Protein AF-A0AAN0X6L9-F1 (afdb_monomer_lite)

Organism: Borrelia hermsii (NCBI:txid140)

InterPro domains:
  IPR000680 Borrelia lipoprotein [PF00921] (47-283)

Secondary structure (DSSP, 8-state):
-HHHHHHHHHHHHHHHHHHHHHHHHHHHHHHHHHHHHHHHHHHHHHHHHHHHHHHHHHHTTSSTTSS-TT-BHHHHHHHHHHHHHHHHHHHHHHHHHHHHHHT-TT--HHHHHHHHHHHHHHHHHHHHHHHHHHHHHHHHHHTTTPBTT---SSS---PPPHHHHHHHHHHHHHHHHHHHHTT-----------B---STTSTTHHHH-SSPPPTTHHHHHHHHHHTS-HHHHHHHHHT---SPPPPSEEEE-HHHHHH---SSS-EEESSHHHHHHHHHHH-

Sequence (283 aa):
MRKRISAIIMTLFMVLASCSNQLEAEKLAAESKNTFFDSLVKIGQGFQDIFGIFGNAIGDALGFNAVKSGDKKSKVGEHFKKIGDGLTTTKDKLKELSNKISEAKNADGSSIEAVKGAIKGAGDVFDKLIGALTKLSDTAKEAGDTNIGDANNAGAAVAADENSVKAVIANVKEIIDAADKSGVKIELGNAGNQVTAGAQTDAPAALAANNNAQANSGPKLAEEVSKADPWAMINKIKNAKTGINLAVGDNNEVGALATKIADANSTGAKTNADLAAAVALKA

Foldseek 3Di:
DVVVVVVVVVVVVVVVVVVVVVVVVVVVVVVQVVLLVVLVVVLVVLVVVLVVLLCVQCVVLPDPPQDDAFAALLSQLVSLQSNLVSLVVSLVSLVVSLVSLVVRGNDDPVVSVVSNVVSVLSSVLSVLSSVLSNLLSVLSCVSPRHGQLDDDQPDWDAFADLVSLVSNLVSLLSNVVSCVVVVNDQDLWDQAAFAKQPDLLDQLVSQAERDHRDPNNPVNVVVLLVPGDPSNLSVLSNPDDAPDDFDAAGDDAQRNSRGHHHPDRIRHHRGSSRSNNNSVSND

Structure (mmCIF, N/CA/C/O backbone):
data_AF-A0AAN0X6L9-F1
#
_entry.id   AF-A0AAN0X6L9-F1
#
loop_
_atom_site.group_PDB
_atom_site.id
_atom_site.type_symbol
_atom_site.label_atom_id
_atom_site.label_alt_id
_atom_site.label_comp_id
_atom_site.label_asym_id
_atom_site.label_entity_id
_atom_site.label_seq_id
_atom_site.pdbx_PDB_ins_code
_atom_site.Cartn_x
_atom_site.Cartn_y
_atom_site.Cartn_z
_atom_site.occupancy
_atom_site.B_iso_or_equiv
_atom_site.auth_seq_id
_atom_site.auth_comp_id
_atom_site.auth_asym_id
_atom_site.auth_atom_id
_atom_site.pdbx_PDB_model_num
ATOM 1 N N . MET A 1 1 ? -71.209 1.070 62.460 1.00 50.75 1 MET A N 1
ATOM 2 C CA . MET A 1 1 ? -70.514 2.005 61.540 1.00 50.75 1 MET A CA 1
ATOM 3 C C . MET A 1 1 ? -68.986 1.891 61.564 1.00 50.75 1 MET A C 1
ATOM 5 O O . MET A 1 1 ? -68.426 1.682 60.497 1.00 50.75 1 MET A O 1
ATOM 9 N N . ARG A 1 2 ? -68.303 1.921 62.725 1.00 48.19 2 ARG A N 1
ATOM 10 C CA . ARG A 1 2 ? -66.820 1.839 62.821 1.00 48.19 2 ARG A CA 1
ATOM 11 C C . ARG A 1 2 ? -66.154 0.703 62.017 1.00 48.19 2 ARG A C 1
ATOM 13 O O . ARG A 1 2 ? -65.179 0.957 61.323 1.00 48.19 2 ARG A O 1
ATOM 20 N N . LYS A 1 3 ? -66.701 -0.523 62.034 1.00 49.06 3 LYS A N 1
ATOM 21 C CA . LYS A 1 3 ? -66.130 -1.673 61.295 1.00 49.06 3 LYS A CA 1
ATOM 22 C C . LYS A 1 3 ? -66.221 -1.554 59.762 1.00 49.06 3 LYS A C 1
ATOM 24 O O . LYS A 1 3 ? -65.345 -2.059 59.076 1.00 49.06 3 LYS A O 1
ATOM 29 N N . ARG A 1 4 ? -67.240 -0.868 59.219 1.00 49.69 4 ARG A N 1
ATOM 30 C CA . ARG A 1 4 ? -67.380 -0.651 57.762 1.00 49.69 4 ARG A CA 1
ATOM 31 C C . ARG A 1 4 ? -66.494 0.493 57.257 1.00 49.69 4 ARG A C 1
ATOM 33 O O . ARG A 1 4 ? -65.955 0.393 56.166 1.00 49.69 4 ARG A O 1
ATOM 40 N N . ILE A 1 5 ? -66.279 1.520 58.082 1.00 54.28 5 ILE A N 1
ATOM 41 C CA . ILE A 1 5 ? -65.336 2.615 57.792 1.00 54.28 5 ILE A CA 1
ATOM 42 C C . ILE A 1 5 ? -63.888 2.094 57.794 1.00 54.28 5 ILE A C 1
ATOM 44 O O . ILE A 1 5 ? -63.121 2.417 56.896 1.00 54.28 5 ILE A O 1
ATOM 48 N N . SER A 1 6 ? -63.539 1.210 58.737 1.00 53.75 6 SER A N 1
ATOM 49 C CA . SER A 1 6 ? -62.204 0.595 58.807 1.00 53.75 6 SER A CA 1
ATOM 50 C C . SER A 1 6 ? -61.856 -0.253 57.578 1.00 53.75 6 SER A C 1
ATOM 52 O O . SER A 1 6 ? -60.711 -0.236 57.140 1.00 53.75 6 SER A O 1
ATOM 54 N N . ALA A 1 7 ? -62.828 -0.983 57.018 1.00 54.12 7 ALA A N 1
ATOM 55 C CA . ALA A 1 7 ? -62.614 -1.812 55.833 1.00 54.12 7 ALA A CA 1
ATOM 56 C C . ALA A 1 7 ? -62.398 -0.961 54.569 1.00 54.12 7 ALA A C 1
ATOM 58 O O . ALA A 1 7 ? -61.478 -1.229 53.810 1.00 54.12 7 ALA A O 1
ATOM 59 N N . ILE A 1 8 ? -63.182 0.108 54.385 1.00 59.50 8 ILE A N 1
ATOM 60 C CA . ILE A 1 8 ? -63.048 1.020 53.235 1.00 59.50 8 ILE A CA 1
ATOM 61 C C . ILE A 1 8 ? -61.696 1.757 53.261 1.00 59.50 8 ILE A C 1
ATOM 63 O O . ILE A 1 8 ? -61.061 1.906 52.220 1.00 59.50 8 ILE A O 1
ATOM 67 N N . ILE A 1 9 ? -61.221 2.162 54.446 1.00 59.66 9 ILE A N 1
ATOM 68 C CA . ILE A 1 9 ? -59.916 2.827 54.606 1.00 59.66 9 ILE A CA 1
ATOM 69 C C . ILE A 1 9 ? -58.753 1.867 54.302 1.00 59.66 9 ILE A C 1
ATOM 71 O O . ILE A 1 9 ? -57.795 2.279 53.653 1.00 59.66 9 ILE A O 1
ATOM 75 N N . MET A 1 10 ? -58.835 0.593 54.706 1.00 58.16 10 MET A N 1
ATOM 76 C CA . MET A 1 10 ? -57.797 -0.406 54.403 1.00 58.16 10 MET A CA 1
ATOM 77 C C . MET A 1 10 ? -57.706 -0.733 52.906 1.00 58.16 10 MET A C 1
ATOM 79 O O . MET A 1 10 ? -56.601 -0.808 52.370 1.00 58.16 10 MET A O 1
ATOM 83 N N . THR A 1 11 ? -58.842 -0.881 52.215 1.00 57.03 11 THR A N 1
ATOM 84 C CA . THR A 1 11 ? -58.852 -1.140 50.766 1.00 57.03 11 THR A CA 1
ATOM 85 C C . THR A 1 11 ? -58.310 0.056 49.981 1.00 57.03 11 THR A C 1
ATOM 87 O O . THR A 1 11 ? -57.544 -0.127 49.040 1.00 57.03 11 THR A O 1
ATOM 90 N N . LEU A 1 12 ? -58.632 1.287 50.399 1.00 47.97 12 LEU A N 1
ATOM 91 C CA . LEU A 1 12 ? -58.090 2.507 49.794 1.00 47.97 12 LEU A CA 1
ATOM 92 C C . LEU A 1 12 ? -56.570 2.632 50.010 1.00 47.97 12 LEU A C 1
ATOM 94 O O . LEU A 1 12 ? -55.853 2.994 49.082 1.00 47.97 12 LEU A O 1
ATOM 98 N N . PHE A 1 13 ? -56.064 2.268 51.195 1.00 55.81 13 PHE A N 1
ATOM 99 C CA . PHE A 1 13 ? -54.623 2.239 51.481 1.00 55.81 13 PHE A CA 1
ATOM 100 C C . PHE A 1 13 ? -53.870 1.196 50.645 1.00 55.81 13 PHE A C 1
ATOM 102 O O . PHE A 1 13 ? -52.774 1.483 50.172 1.00 55.81 13 PHE A O 1
ATOM 109 N N . MET A 1 14 ? -54.449 0.012 50.417 1.00 58.59 14 MET A N 1
ATOM 110 C CA . MET A 1 14 ? -53.841 -1.006 49.549 1.00 58.59 14 MET A CA 1
ATOM 111 C C . MET A 1 14 ? -53.797 -0.574 48.078 1.00 58.59 14 MET A C 1
ATOM 113 O O . MET A 1 14 ? -52.782 -0.792 47.424 1.00 58.59 14 MET A O 1
ATOM 117 N N . VAL A 1 15 ? -54.846 0.087 47.572 1.00 56.78 15 VAL A N 1
ATOM 118 C CA . VAL A 1 15 ? -54.870 0.620 46.196 1.00 56.78 15 VAL A CA 1
ATOM 119 C C . VAL A 1 15 ? -53.845 1.751 46.020 1.00 56.78 15 VAL A C 1
ATOM 121 O O . VAL A 1 15 ? -53.105 1.771 45.035 1.00 56.78 15 VAL A O 1
ATOM 124 N N . LEU A 1 16 ? -53.727 2.651 47.003 1.00 56.41 16 LEU A N 1
ATOM 125 C CA . LEU A 1 16 ? -52.721 3.720 46.995 1.00 56.41 16 LEU A CA 1
ATOM 126 C C . LEU A 1 16 ? -51.285 3.171 47.088 1.00 56.41 16 LEU A C 1
ATOM 128 O O . LEU A 1 16 ? -50.414 3.656 46.370 1.00 56.41 16 LEU A O 1
ATOM 132 N N . ALA A 1 17 ? -51.054 2.126 47.892 1.00 57.94 17 ALA A N 1
ATOM 133 C CA . ALA A 1 17 ? -49.758 1.449 47.994 1.00 57.94 17 ALA A CA 1
ATOM 134 C C . ALA A 1 17 ? -49.376 0.677 46.713 1.00 57.94 17 ALA A C 1
ATOM 136 O O . ALA A 1 17 ? -48.201 0.607 46.353 1.00 57.94 17 ALA A O 1
ATOM 137 N N . SER A 1 18 ? -50.349 0.119 45.981 1.00 58.88 18 SER A N 1
ATOM 138 C CA . SER A 1 18 ? -50.082 -0.492 44.670 1.00 58.88 18 SER A CA 1
ATOM 139 C C . SER A 1 18 ? -49.754 0.542 43.587 1.00 58.88 18 SER A C 1
ATOM 141 O O . SER A 1 18 ? -48.858 0.305 42.779 1.00 58.88 18 SER A O 1
ATOM 143 N N . CYS A 1 19 ? -50.403 1.714 43.601 1.00 54.53 19 CYS A N 1
ATOM 144 C CA . CYS A 1 19 ? -50.078 2.807 42.681 1.00 54.53 19 CYS A CA 1
ATOM 145 C C . CYS A 1 19 ? -48.709 3.436 42.971 1.00 54.53 19 CYS A C 1
ATOM 147 O O . CYS A 1 19 ? -48.009 3.785 42.025 1.00 54.53 19 CYS A O 1
ATOM 149 N N . SER A 1 20 ? -48.298 3.566 44.239 1.00 60.44 20 SER A N 1
ATOM 150 C CA . SER A 1 20 ? -46.973 4.107 44.579 1.00 60.44 20 SER A CA 1
ATOM 151 C C . SER A 1 20 ? -45.840 3.194 44.110 1.00 60.44 20 SER A C 1
ATOM 153 O O . SER A 1 20 ? -44.866 3.681 43.544 1.00 60.44 20 SER A O 1
ATOM 155 N N . ASN A 1 21 ? -45.996 1.874 44.258 1.00 63.59 21 ASN A N 1
ATOM 156 C CA . ASN A 1 21 ? -44.988 0.907 43.815 1.00 63.59 21 ASN A CA 1
ATOM 157 C C . ASN A 1 21 ? -44.894 0.833 42.280 1.00 63.59 21 ASN A C 1
ATOM 159 O O . ASN A 1 21 ? -43.800 0.697 41.735 1.00 63.59 21 ASN A O 1
ATOM 163 N N . GLN A 1 22 ? -46.023 0.953 41.569 1.00 70.94 22 GLN A N 1
ATOM 164 C CA . GLN A 1 22 ? -46.030 1.024 40.104 1.00 70.94 22 GLN A CA 1
ATOM 165 C C . GLN A 1 22 ? -45.416 2.337 39.592 1.00 70.94 22 GLN A C 1
ATOM 167 O O . GLN A 1 22 ? -44.626 2.314 38.651 1.00 70.94 22 GLN A O 1
ATOM 172 N N . LEU A 1 23 ? -45.720 3.467 40.239 1.00 73.06 23 LEU A N 1
ATOM 173 C CA . LEU A 1 23 ? -45.155 4.774 39.901 1.00 73.06 23 LEU A CA 1
ATOM 174 C C . LEU A 1 23 ? -43.632 4.817 40.119 1.00 73.06 23 LEU A C 1
ATOM 176 O O . LEU A 1 23 ? -42.910 5.372 39.293 1.00 73.06 23 LEU A O 1
ATOM 180 N N . GLU A 1 24 ? -43.124 4.207 41.195 1.00 74.38 24 GLU A N 1
ATOM 181 C CA . GLU A 1 24 ? -41.679 4.065 41.414 1.00 74.38 24 GLU A CA 1
ATOM 182 C C . GLU A 1 24 ? -41.017 3.151 40.376 1.00 74.38 24 GLU A C 1
ATOM 184 O O . GLU A 1 24 ? -39.945 3.486 39.871 1.00 74.38 24 GLU A O 1
ATOM 189 N N . ALA A 1 25 ? -41.656 2.040 39.997 1.00 72.56 25 ALA A N 1
ATOM 190 C CA . ALA A 1 25 ? -41.146 1.152 38.954 1.00 72.56 25 ALA A CA 1
ATOM 191 C C . ALA A 1 25 ? -41.094 1.837 37.575 1.00 72.56 25 ALA A C 1
ATOM 193 O O . ALA A 1 25 ? -40.099 1.712 36.858 1.00 72.56 25 ALA A O 1
ATOM 194 N N . GLU A 1 26 ? -42.125 2.605 37.211 1.00 73.81 26 GLU A N 1
ATOM 195 C CA . GLU A 1 26 ? -42.152 3.396 35.974 1.00 73.81 26 GLU A CA 1
ATOM 196 C C . GLU A 1 26 ? -41.098 4.510 35.985 1.00 73.81 26 GLU A C 1
ATOM 198 O O . GLU A 1 26 ? -40.417 4.723 34.977 1.00 73.81 26 GLU A O 1
ATOM 203 N N . LYS A 1 27 ? -40.895 5.174 37.131 1.00 76.44 27 LYS A N 1
ATOM 204 C CA . LYS A 1 27 ? -39.845 6.184 37.311 1.00 76.44 27 LYS A CA 1
ATOM 205 C C . LYS A 1 27 ? -38.443 5.584 37.164 1.00 76.44 27 LYS A C 1
ATOM 207 O O . LYS A 1 27 ? -37.639 6.117 36.403 1.00 76.44 27 LYS A O 1
ATOM 212 N N . LEU A 1 28 ? -38.162 4.455 37.818 1.00 77.00 28 LEU A N 1
ATOM 213 C CA . LEU A 1 28 ? -36.882 3.743 37.698 1.00 77.00 28 LEU A CA 1
ATOM 214 C C . LEU A 1 28 ? -36.638 3.249 36.265 1.00 77.00 28 LEU A C 1
ATOM 216 O O . LEU A 1 28 ? -35.522 3.353 35.753 1.00 77.00 28 LEU A O 1
ATOM 220 N N . ALA A 1 29 ? -37.678 2.765 35.580 1.00 74.75 29 ALA A N 1
ATOM 221 C CA . ALA A 1 29 ? -37.587 2.377 34.176 1.00 74.75 29 ALA A CA 1
ATOM 222 C C . ALA A 1 29 ? -37.307 3.582 33.259 1.00 74.75 29 ALA A C 1
ATOM 224 O O . ALA A 1 29 ? -36.520 3.467 32.318 1.00 74.75 29 ALA A O 1
ATOM 225 N N . ALA A 1 30 ? -37.911 4.744 33.525 1.00 76.56 30 ALA A N 1
ATOM 226 C CA . ALA A 1 30 ? -37.645 5.976 32.784 1.00 76.56 30 ALA A CA 1
ATOM 227 C C . ALA A 1 30 ? -36.214 6.496 33.018 1.00 76.56 30 ALA A C 1
ATOM 229 O O . ALA A 1 30 ? -35.526 6.853 32.063 1.00 76.56 30 ALA A O 1
ATOM 230 N N . GLU A 1 31 ? -35.728 6.481 34.261 1.00 77.00 31 GLU A N 1
ATOM 231 C CA . GLU A 1 31 ? -34.350 6.858 34.608 1.00 77.00 31 GLU A CA 1
ATOM 232 C C . GLU A 1 31 ? -33.315 5.901 33.987 1.00 77.00 31 GLU A C 1
ATOM 234 O O . GLU A 1 31 ? -32.303 6.340 33.432 1.00 77.00 31 GLU A O 1
ATOM 239 N N . SER A 1 32 ? -33.593 4.593 34.001 1.00 77.00 32 SER A N 1
ATOM 240 C CA . SER A 1 32 ? -32.775 3.568 33.340 1.00 77.00 32 SER A CA 1
ATOM 241 C C . SER A 1 32 ? -32.686 3.796 31.825 1.00 77.00 32 SER A C 1
ATOM 243 O O . SER A 1 32 ? -31.592 3.803 31.258 1.00 77.00 32 SER A O 1
ATOM 245 N N . LYS A 1 33 ? -33.817 4.101 31.172 1.00 78.19 33 LYS A N 1
ATOM 246 C CA . LYS A 1 33 ? -33.858 4.459 29.744 1.00 78.19 33 LYS A CA 1
ATOM 247 C C . LYS A 1 33 ? -33.080 5.739 29.446 1.00 78.19 33 LYS A C 1
ATOM 249 O O . LYS A 1 33 ? -32.283 5.755 28.516 1.00 78.19 33 LYS A O 1
ATOM 254 N N . ASN A 1 34 ? -33.263 6.792 30.241 1.00 80.12 34 ASN A N 1
ATOM 255 C CA . ASN A 1 34 ? -32.565 8.065 30.038 1.00 80.12 34 ASN A CA 1
ATOM 256 C C . ASN A 1 34 ? -31.042 7.915 30.171 1.00 80.12 34 ASN A C 1
ATOM 258 O O . ASN A 1 34 ? -30.293 8.456 29.362 1.00 80.12 34 ASN A O 1
ATOM 262 N N . THR A 1 35 ? -30.575 7.139 31.151 1.00 82.44 35 THR A N 1
ATOM 263 C CA . THR A 1 35 ? -29.138 6.871 31.346 1.00 82.44 35 THR A CA 1
ATOM 264 C C . THR A 1 35 ? -28.546 5.959 30.267 1.00 82.44 35 THR A C 1
ATOM 266 O O . THR A 1 35 ? -27.389 6.141 29.876 1.00 82.44 35 THR A O 1
ATOM 269 N N . PHE A 1 36 ? -29.332 5.020 29.735 1.00 81.88 36 PHE A N 1
ATOM 270 C CA . PHE A 1 36 ? -28.952 4.240 28.557 1.00 81.88 36 PHE A CA 1
ATOM 271 C C . PHE A 1 36 ? -28.827 5.127 27.309 1.00 81.88 36 PHE A C 1
ATOM 273 O O . PHE A 1 36 ? -27.806 5.076 26.624 1.00 81.88 36 PHE A O 1
ATOM 280 N N . PHE A 1 37 ? -29.810 5.994 27.040 1.00 84.69 37 PHE A N 1
ATOM 281 C CA . PHE A 1 37 ? -29.756 6.925 25.908 1.00 84.69 37 PHE A CA 1
ATOM 282 C C . PHE A 1 37 ? -28.566 7.887 25.998 1.00 84.69 37 PHE A C 1
ATOM 284 O O . PHE A 1 37 ? -27.878 8.080 25.001 1.00 84.69 37 PHE A O 1
ATOM 291 N N . ASP A 1 38 ? -28.264 8.425 27.183 1.00 86.38 38 ASP A N 1
ATOM 292 C CA . ASP A 1 38 ? -27.065 9.247 27.403 1.00 86.38 38 ASP A CA 1
ATOM 293 C C . ASP A 1 38 ? -25.768 8.470 27.100 1.00 86.38 38 ASP A C 1
ATOM 295 O O . ASP A 1 38 ? -24.852 8.993 26.463 1.00 86.38 38 ASP A O 1
ATOM 299 N N . SER A 1 39 ? -25.712 7.185 27.476 1.00 85.44 39 SER A N 1
ATOM 300 C CA . SER A 1 39 ? -24.580 6.308 27.142 1.00 85.44 39 SER A CA 1
ATOM 301 C C . SER A 1 39 ? -24.437 6.129 25.624 1.00 85.44 39 SER A C 1
ATOM 303 O O . SER A 1 39 ? -23.333 6.255 25.096 1.00 85.44 39 SER A O 1
ATOM 305 N N . LEU A 1 40 ? -25.542 5.906 24.902 1.00 85.00 40 LEU A N 1
ATOM 306 C CA . LEU A 1 40 ? -25.532 5.790 23.439 1.00 85.00 40 LEU A CA 1
ATOM 307 C C . LEU A 1 40 ? -25.107 7.087 22.746 1.00 85.00 40 LEU A C 1
ATOM 309 O O . LEU A 1 40 ? -24.334 7.034 21.794 1.00 85.00 40 LEU A O 1
ATOM 313 N N . VAL A 1 41 ? -25.569 8.245 23.229 1.00 86.94 41 VAL A N 1
ATOM 314 C CA . VAL A 1 41 ? -25.173 9.556 22.688 1.00 86.94 41 VAL A CA 1
ATOM 315 C C . VAL A 1 41 ? -23.666 9.762 22.833 1.00 86.94 41 VAL A C 1
ATOM 317 O O . VAL A 1 41 ? -23.004 10.127 21.864 1.00 86.94 41 VAL A O 1
ATOM 320 N N . LYS A 1 42 ? -23.094 9.461 24.005 1.00 86.00 42 LYS A N 1
ATOM 321 C CA . LYS A 1 42 ? -21.645 9.571 24.245 1.00 86.00 42 LYS A CA 1
ATOM 322 C C . LYS A 1 42 ? -20.828 8.614 23.382 1.00 86.00 42 LYS A C 1
ATOM 324 O O . LYS A 1 42 ? -19.790 9.008 22.855 1.00 86.00 42 LYS A O 1
ATOM 329 N N . ILE A 1 43 ? -21.292 7.374 23.220 1.00 85.94 43 ILE A N 1
ATOM 330 C CA . ILE A 1 43 ? -20.656 6.393 22.330 1.00 85.94 43 ILE A CA 1
ATOM 331 C C . ILE A 1 43 ? -20.716 6.884 20.878 1.00 85.94 43 ILE A C 1
ATOM 333 O O . ILE A 1 43 ? -19.702 6.855 20.184 1.00 85.94 43 ILE A O 1
ATOM 337 N N . GLY A 1 44 ? -21.875 7.381 20.437 1.00 85.81 44 GLY A N 1
ATOM 338 C CA . GLY A 1 44 ? -22.074 7.945 19.103 1.00 85.81 44 GLY A CA 1
ATOM 339 C C . GLY A 1 44 ? -21.152 9.132 18.824 1.00 85.81 44 GLY A C 1
ATOM 340 O O . GLY A 1 44 ? -20.484 9.148 17.791 1.00 85.81 44 GLY A O 1
ATOM 341 N N . GLN A 1 45 ? -21.040 10.069 19.769 1.00 88.75 45 GLN A N 1
ATOM 342 C CA . GLN A 1 45 ? -20.091 11.181 19.685 1.00 88.75 45 GLN A CA 1
ATOM 343 C C . GLN A 1 45 ? -18.646 10.674 19.613 1.00 88.75 45 GLN A C 1
ATOM 345 O O . GLN A 1 45 ? -17.880 11.114 18.763 1.00 88.75 45 GLN A O 1
ATOM 350 N N . GLY A 1 46 ? -18.287 9.687 20.440 1.00 87.69 46 GLY A N 1
ATOM 351 C CA . GLY A 1 46 ? -16.962 9.071 20.407 1.00 87.69 46 GLY A CA 1
ATOM 352 C C . GLY A 1 46 ? -16.620 8.461 19.044 1.00 87.69 46 GLY A C 1
ATOM 353 O O . GLY A 1 46 ? -15.504 8.637 18.563 1.00 87.69 46 GLY A O 1
ATOM 354 N N . PHE A 1 47 ? -17.573 7.797 18.381 1.00 87.25 47 PHE A N 1
ATOM 355 C CA . PHE A 1 47 ? -17.376 7.314 17.011 1.00 87.25 47 PHE A CA 1
ATOM 356 C C . PHE A 1 47 ? -17.204 8.460 16.010 1.00 87.25 47 PHE A C 1
ATOM 358 O O . PHE A 1 47 ? -16.307 8.394 15.171 1.00 87.25 47 PHE A O 1
ATOM 365 N N . GLN A 1 48 ? -18.026 9.510 16.091 1.00 89.81 48 GLN A N 1
ATOM 366 C CA . GLN A 1 48 ? -17.908 10.677 15.210 1.00 89.81 48 GLN A CA 1
ATOM 367 C C . GLN A 1 48 ? -16.539 11.353 15.341 1.00 89.81 48 GLN A C 1
ATOM 369 O O . GLN A 1 48 ? -15.900 11.634 14.326 1.00 89.81 48 GLN A O 1
ATOM 374 N N . ASP A 1 49 ? -16.057 11.534 16.570 1.00 90.62 49 ASP A N 1
ATOM 375 C CA . ASP A 1 49 ? -14.741 12.110 16.844 1.00 90.62 49 ASP A CA 1
ATOM 376 C C . ASP A 1 49 ? -13.625 11.251 16.225 1.00 90.62 49 ASP A C 1
ATOM 378 O O . ASP A 1 49 ? -12.708 11.775 15.594 1.00 90.62 49 ASP A O 1
ATOM 382 N N . ILE A 1 50 ? -13.725 9.920 16.334 1.00 89.56 50 ILE A N 1
ATOM 383 C CA . ILE A 1 50 ? -12.768 8.982 15.726 1.00 89.56 5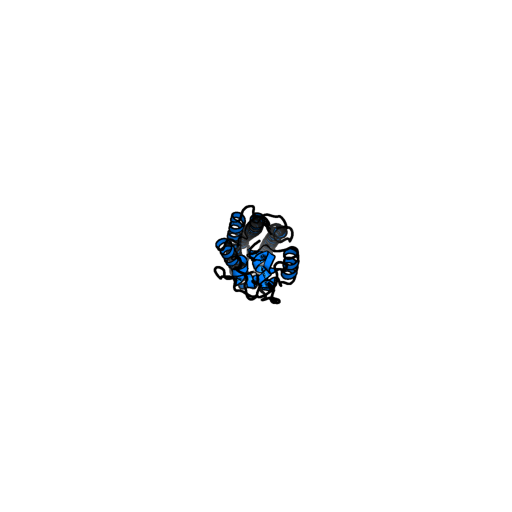0 ILE A CA 1
ATOM 384 C C . ILE A 1 50 ? -12.763 9.095 14.203 1.00 89.56 50 ILE A C 1
ATOM 386 O O . ILE A 1 50 ? -11.687 9.180 13.613 1.00 89.56 50 ILE A O 1
ATOM 390 N N . PHE A 1 51 ? -13.931 9.116 13.557 1.00 86.19 51 PHE A N 1
ATOM 391 C CA . PHE A 1 51 ? -14.011 9.250 12.099 1.00 86.19 51 PHE A CA 1
ATOM 392 C C . PHE A 1 51 ? -13.490 10.607 11.616 1.00 86.19 51 PHE A C 1
ATOM 394 O O . PHE A 1 51 ? -12.803 10.664 10.595 1.00 86.19 51 PHE A O 1
ATOM 401 N N . GLY A 1 52 ? -13.747 11.683 12.365 1.00 87.31 52 GLY A N 1
ATOM 402 C CA . GLY A 1 52 ? -13.172 12.999 12.090 1.00 87.31 52 GLY A CA 1
ATOM 403 C C . GLY A 1 52 ? -11.643 12.998 12.183 1.00 87.31 52 GLY A C 1
ATOM 404 O O . GLY A 1 52 ? -10.965 13.496 11.283 1.00 87.31 52 GLY A O 1
ATOM 405 N N . ILE A 1 53 ? -11.084 12.383 13.231 1.00 85.00 53 ILE A N 1
ATOM 406 C CA . ILE A 1 53 ? -9.630 12.244 13.406 1.00 85.00 53 ILE A CA 1
ATOM 407 C C . ILE A 1 53 ? -9.024 11.386 12.296 1.00 85.00 53 ILE A C 1
ATOM 409 O O . ILE A 1 53 ? -8.022 11.790 11.715 1.00 85.00 53 ILE A O 1
ATOM 413 N N . PHE A 1 54 ? -9.624 10.237 11.975 1.00 86.31 54 PHE A N 1
ATOM 414 C CA . PHE A 1 54 ? -9.166 9.362 10.894 1.00 86.31 54 PHE A CA 1
ATOM 415 C C . PHE A 1 54 ? -9.112 10.117 9.560 1.00 86.31 54 PHE A C 1
ATOM 417 O O . PHE A 1 54 ? -8.086 10.100 8.878 1.00 86.31 54 PHE A O 1
ATOM 424 N N . GLY A 1 55 ? -10.191 10.837 9.229 1.00 85.69 55 GLY A N 1
ATOM 425 C CA . GLY A 1 55 ? -10.275 11.658 8.024 1.00 85.69 55 GLY A CA 1
ATOM 426 C C . GLY A 1 55 ? -9.179 12.721 7.960 1.00 85.69 55 GLY A C 1
ATOM 427 O O . GLY A 1 55 ? -8.510 12.839 6.939 1.00 85.69 55 GLY A O 1
ATOM 428 N N . ASN A 1 56 ? -8.925 13.439 9.055 1.00 84.81 56 ASN A N 1
ATOM 429 C CA . ASN A 1 56 ? -7.875 14.461 9.097 1.00 84.81 56 ASN A CA 1
ATOM 430 C C . ASN A 1 56 ? -6.456 13.869 9.082 1.00 84.81 56 ASN A C 1
ATOM 432 O O . ASN A 1 56 ? -5.571 14.397 8.414 1.00 84.81 56 ASN A O 1
ATOM 436 N N . ALA A 1 57 ? -6.222 12.775 9.810 1.00 81.75 57 ALA A N 1
ATOM 437 C CA . ALA A 1 57 ? -4.898 12.171 9.941 1.00 81.75 57 ALA A CA 1
ATOM 438 C C . ALA A 1 57 ? -4.418 11.540 8.626 1.00 81.75 57 ALA A C 1
ATOM 440 O O . ALA A 1 57 ? -3.230 11.600 8.302 1.00 81.75 57 ALA A O 1
ATOM 441 N N . ILE A 1 58 ? -5.344 10.950 7.866 1.00 81.62 58 ILE A N 1
ATOM 442 C CA . ILE A 1 58 ? -5.027 10.182 6.659 1.00 81.62 58 ILE A CA 1
ATOM 443 C C . ILE A 1 58 ? -5.422 10.928 5.373 1.00 81.62 58 ILE A C 1
ATOM 445 O O . ILE A 1 58 ? -4.849 10.650 4.321 1.00 81.62 58 ILE A O 1
ATOM 449 N N . GLY A 1 59 ? -6.317 11.919 5.433 1.00 80.31 59 GLY A N 1
ATOM 450 C CA . GLY A 1 59 ? -6.813 12.653 4.260 1.00 80.31 59 GLY A CA 1
ATOM 451 C C . GLY A 1 59 ? -5.705 13.313 3.440 1.00 80.31 59 GLY A C 1
ATOM 452 O O . GLY A 1 59 ? -5.615 13.100 2.234 1.00 80.31 59 GLY A O 1
ATOM 453 N N . ASP A 1 60 ? -4.790 14.022 4.103 1.00 77.00 60 ASP A N 1
ATOM 454 C CA . ASP A 1 60 ? -3.615 14.599 3.438 1.00 77.00 60 ASP A CA 1
ATOM 455 C C . ASP A 1 60 ? -2.605 13.536 3.002 1.00 77.00 60 ASP A C 1
ATOM 457 O O . ASP A 1 60 ? -1.824 13.756 2.076 1.00 77.00 60 ASP A O 1
ATOM 461 N N . ALA A 1 61 ? -2.556 12.412 3.721 1.00 78.88 61 ALA A N 1
ATOM 462 C CA . ALA A 1 61 ? -1.611 11.349 3.437 1.00 78.88 61 ALA A CA 1
ATOM 463 C C . ALA A 1 61 ? -1.993 10.632 2.140 1.00 78.88 61 ALA A C 1
ATOM 465 O O . ALA A 1 61 ? -1.120 10.446 1.315 1.00 78.88 61 ALA A O 1
ATOM 466 N N . LEU A 1 62 ? -3.271 10.320 1.906 1.00 78.88 62 LEU A N 1
ATOM 467 C CA . LEU A 1 62 ? -3.744 9.622 0.698 1.00 78.88 62 LEU A CA 1
ATOM 468 C C . LEU A 1 62 ? -3.899 10.521 -0.543 1.00 78.88 62 LEU A C 1
ATOM 470 O O . LEU A 1 62 ? -4.327 10.049 -1.595 1.00 78.88 62 LEU A O 1
ATOM 474 N N . GLY A 1 63 ? -3.580 11.812 -0.445 1.00 72.81 63 GLY A N 1
ATOM 475 C CA . GLY A 1 63 ? -3.693 12.741 -1.565 1.00 72.81 63 GLY A CA 1
ATOM 476 C C . GLY A 1 63 ? -2.589 12.569 -2.616 1.00 72.81 63 GLY A C 1
ATOM 477 O O . GLY A 1 63 ? -1.436 12.295 -2.290 1.00 72.81 63 GLY A O 1
ATOM 478 N N . PHE A 1 64 ? -2.906 12.873 -3.881 1.00 66.75 64 PHE A N 1
ATOM 479 C CA . PHE A 1 64 ? -1.952 12.893 -5.010 1.00 66.75 64 PHE A CA 1
ATOM 480 C C . PHE A 1 64 ? -0.763 13.860 -4.835 1.00 66.75 64 PHE A C 1
ATOM 482 O O . PHE A 1 64 ? 0.180 13.831 -5.615 1.00 66.75 64 PHE A O 1
ATOM 489 N N . ASN A 1 65 ? -0.801 14.727 -3.820 1.00 76.19 65 ASN A N 1
ATOM 490 C CA . ASN A 1 65 ? 0.264 15.679 -3.508 1.00 76.19 65 ASN A CA 1
ATOM 491 C C . ASN A 1 65 ? 1.270 15.165 -2.469 1.00 76.19 65 ASN A C 1
ATOM 493 O O . ASN A 1 65 ? 2.206 15.899 -2.148 1.00 76.19 65 ASN A O 1
ATOM 497 N N . ALA A 1 66 ? 1.070 13.967 -1.908 1.00 85.19 66 ALA A N 1
ATOM 498 C CA . ALA A 1 66 ? 1.908 13.460 -0.824 1.00 85.19 66 ALA A CA 1
ATOM 499 C C . ALA A 1 66 ? 3.328 13.084 -1.282 1.00 85.19 66 ALA A C 1
ATOM 501 O O . ALA A 1 66 ? 4.274 13.240 -0.509 1.00 85.19 66 ALA A O 1
ATOM 502 N N . VAL A 1 67 ? 3.463 12.639 -2.534 1.00 88.69 67 VAL A N 1
ATOM 503 C CA . VAL A 1 67 ? 4.733 12.363 -3.216 1.00 88.69 67 VAL A CA 1
ATOM 504 C C . VAL A 1 67 ? 4.651 12.955 -4.622 1.00 88.69 67 VAL A C 1
ATOM 506 O O . VAL A 1 67 ? 3.653 12.768 -5.317 1.00 88.69 67 VAL A O 1
ATOM 509 N N . LYS A 1 68 ? 5.678 13.693 -5.037 1.00 88.25 68 LYS A N 1
ATOM 510 C CA . LYS A 1 68 ? 5.725 14.458 -6.285 1.00 88.25 68 LYS A CA 1
ATOM 511 C C . LYS A 1 68 ? 6.936 14.079 -7.131 1.00 88.25 68 LYS A C 1
ATOM 513 O O . LYS A 1 68 ? 7.917 13.516 -6.655 1.00 88.25 68 LYS A O 1
ATOM 518 N N . SER A 1 69 ? 6.883 14.447 -8.409 1.00 82.75 69 SER A N 1
ATOM 519 C CA . SER A 1 69 ? 8.049 14.366 -9.291 1.00 82.75 69 SER A CA 1
ATOM 520 C C . SER A 1 69 ? 9.208 15.189 -8.723 1.00 82.75 69 SER A C 1
ATOM 522 O O . SER A 1 69 ? 9.018 16.348 -8.356 1.00 82.75 69 SER A O 1
ATOM 524 N N . GLY A 1 70 ? 10.406 14.604 -8.700 1.00 84.81 70 GLY A N 1
ATOM 525 C CA . GLY A 1 70 ? 11.607 15.222 -8.130 1.00 84.81 70 GLY A CA 1
ATOM 526 C C . GLY A 1 70 ? 11.782 15.004 -6.626 1.00 84.81 70 GLY A C 1
ATOM 527 O O . GLY A 1 70 ? 12.841 15.342 -6.098 1.00 84.81 70 GLY A O 1
ATOM 528 N N . ASP A 1 71 ? 10.798 14.409 -5.943 1.00 92.81 71 ASP A N 1
ATOM 529 C CA . ASP A 1 71 ? 10.990 13.960 -4.567 1.00 92.81 71 ASP A CA 1
ATOM 530 C C . ASP A 1 71 ? 11.988 12.798 -4.505 1.00 92.81 71 ASP A C 1
ATOM 532 O O . ASP A 1 71 ? 12.229 12.070 -5.473 1.00 92.81 71 ASP A O 1
ATOM 536 N N . LYS A 1 72 ? 12.573 12.618 -3.323 1.00 93.94 72 LYS A N 1
ATOM 537 C CA . LYS A 1 72 ? 13.447 11.486 -3.020 1.00 93.94 72 LYS A CA 1
ATOM 538 C C . LYS A 1 72 ? 12.632 10.249 -2.669 1.00 93.94 72 LYS A C 1
ATOM 540 O O . LYS A 1 72 ? 11.514 10.365 -2.170 1.00 93.94 72 LYS A O 1
ATOM 545 N N . LYS A 1 73 ? 13.221 9.064 -2.817 1.00 92.31 73 LYS A N 1
ATOM 546 C CA . LYS A 1 73 ? 12.599 7.806 -2.369 1.00 92.31 73 LYS A CA 1
ATOM 547 C C . LYS A 1 73 ? 12.265 7.817 -0.878 1.00 92.31 73 LYS A C 1
ATOM 549 O O . LYS A 1 73 ? 11.207 7.338 -0.478 1.00 92.31 73 LYS A O 1
ATOM 554 N N . SER A 1 74 ? 13.088 8.476 -0.062 1.00 93.19 74 SER A N 1
ATOM 555 C CA . SER A 1 74 ? 12.804 8.703 1.360 1.00 93.19 74 SER A CA 1
ATOM 556 C C . SER A 1 74 ? 11.461 9.408 1.612 1.00 93.19 74 SER A C 1
ATOM 558 O O . SER A 1 74 ? 10.810 9.133 2.622 1.00 93.19 74 SER A O 1
ATOM 560 N N . LYS A 1 75 ? 10.972 10.229 0.668 1.00 93.44 75 LYS A N 1
ATOM 561 C CA . LYS A 1 75 ? 9.653 10.872 0.748 1.00 93.44 75 LYS A CA 1
ATOM 562 C C . LYS A 1 75 ? 8.499 9.874 0.666 1.00 93.44 75 LYS A C 1
ATOM 564 O O . LYS A 1 75 ? 7.497 10.043 1.360 1.00 93.44 75 LYS A O 1
ATOM 569 N N . VAL A 1 76 ? 8.656 8.803 -0.115 1.00 93.06 76 VAL A N 1
ATOM 570 C CA . VAL A 1 76 ? 7.722 7.663 -0.118 1.00 93.06 76 VAL A CA 1
ATOM 571 C C . VAL A 1 76 ? 7.692 7.019 1.270 1.00 93.06 76 VAL A C 1
ATOM 573 O O . VAL A 1 76 ? 6.625 6.702 1.797 1.00 93.06 76 VAL A O 1
ATOM 576 N N . GLY A 1 77 ? 8.858 6.910 1.911 1.00 93.81 77 GLY A N 1
ATOM 577 C CA . GLY A 1 77 ? 8.970 6.412 3.277 1.00 93.81 77 GLY A CA 1
ATOM 578 C C . GLY A 1 77 ? 8.251 7.289 4.303 1.00 93.81 77 GLY A C 1
ATOM 579 O O . GLY A 1 77 ? 7.536 6.774 5.167 1.00 93.81 77 GLY A O 1
ATOM 580 N N . GLU A 1 78 ? 8.382 8.613 4.199 1.00 92.88 78 GLU A N 1
ATOM 581 C CA . GLU A 1 78 ? 7.624 9.570 5.019 1.00 92.88 78 GLU A CA 1
ATOM 582 C C . GLU A 1 78 ? 6.112 9.444 4.806 1.00 92.88 78 GLU A C 1
ATOM 584 O O . GLU A 1 78 ? 5.346 9.485 5.770 1.00 92.88 78 GLU A O 1
ATOM 589 N N . HIS A 1 79 ? 5.681 9.260 3.557 1.00 93.12 79 HIS A N 1
ATOM 590 C CA . HIS A 1 79 ? 4.276 9.071 3.218 1.00 93.12 79 HIS A CA 1
ATOM 591 C C . HIS A 1 79 ? 3.697 7.818 3.894 1.00 93.12 79 HIS A C 1
ATOM 593 O O . HIS A 1 79 ? 2.695 7.925 4.606 1.00 93.12 79 HIS A O 1
ATOM 599 N N . PHE A 1 80 ? 4.359 6.659 3.785 1.00 94.75 80 PHE A N 1
ATOM 600 C CA . PHE A 1 80 ? 3.914 5.446 4.483 1.00 94.75 80 PHE A CA 1
ATOM 601 C C . PHE A 1 80 ? 3.897 5.613 6.004 1.00 94.75 80 PHE A C 1
ATOM 603 O O . PHE A 1 80 ? 2.945 5.176 6.656 1.00 94.75 80 PHE A O 1
ATOM 610 N N . LYS A 1 81 ? 4.896 6.305 6.570 1.00 94.69 81 LYS A N 1
ATOM 611 C CA . LYS A 1 81 ? 4.924 6.615 8.004 1.00 94.69 81 LYS A CA 1
ATOM 612 C C . LYS A 1 81 ? 3.700 7.425 8.422 1.00 94.69 81 LYS A C 1
ATOM 614 O O . LYS A 1 81 ? 3.058 7.077 9.405 1.00 94.69 81 LYS A O 1
ATOM 619 N N . LYS A 1 82 ? 3.350 8.473 7.668 1.00 93.88 82 LYS A N 1
ATOM 620 C CA . LYS A 1 82 ? 2.198 9.332 7.978 1.00 93.88 82 LYS A CA 1
ATOM 621 C C . LYS A 1 82 ? 0.887 8.540 7.986 1.00 93.88 82 LYS A C 1
ATOM 623 O O . LYS A 1 82 ? 0.072 8.732 8.886 1.00 93.88 82 LYS A O 1
ATOM 628 N N . ILE A 1 83 ? 0.702 7.619 7.035 1.00 94.19 83 ILE A N 1
ATOM 629 C CA . ILE A 1 83 ? -0.465 6.722 7.022 1.00 94.19 83 ILE A CA 1
ATOM 630 C C . ILE A 1 83 ? -0.455 5.820 8.268 1.00 94.19 83 ILE A C 1
ATOM 632 O O . ILE A 1 83 ? -1.468 5.727 8.961 1.00 94.19 83 ILE A O 1
ATOM 636 N N . GLY A 1 84 ? 0.685 5.201 8.593 1.00 95.12 84 GLY A N 1
ATOM 637 C CA . GLY A 1 84 ? 0.833 4.341 9.774 1.00 95.12 84 GLY A CA 1
ATOM 638 C C . GLY A 1 84 ? 0.562 5.066 11.100 1.00 95.12 84 GLY A C 1
ATOM 639 O O . GLY A 1 84 ? -0.151 4.541 11.958 1.00 95.12 84 GLY A O 1
ATOM 640 N N . ASP A 1 85 ? 1.051 6.297 11.250 1.00 94.38 85 ASP A N 1
ATOM 641 C CA . ASP A 1 85 ? 0.810 7.144 12.426 1.00 94.38 85 ASP A CA 1
ATOM 642 C C . ASP A 1 85 ? -0.688 7.496 12.563 1.00 94.38 85 ASP A C 1
ATOM 644 O O . ASP A 1 85 ? -1.255 7.457 13.662 1.00 94.38 85 ASP A O 1
ATOM 648 N N . GLY A 1 86 ? -1.366 7.779 11.444 1.00 93.31 86 GLY A N 1
ATOM 649 C CA . GLY A 1 86 ? -2.810 8.029 11.418 1.00 93.31 86 GLY A CA 1
ATOM 650 C C . GLY A 1 86 ? -3.643 6.803 11.808 1.00 93.31 86 GLY A C 1
ATOM 651 O O . GLY A 1 86 ? -4.585 6.913 12.603 1.00 93.31 86 GLY A O 1
ATOM 652 N N . LEU A 1 87 ? -3.264 5.616 11.320 1.00 95.12 87 LEU A N 1
ATOM 653 C CA . LEU A 1 87 ? -3.889 4.353 11.728 1.00 95.12 87 LEU A CA 1
ATOM 654 C C . LEU A 1 87 ? -3.657 4.059 13.213 1.00 95.12 87 LEU A C 1
ATOM 656 O O . LEU A 1 87 ? -4.594 3.661 13.902 1.00 95.12 87 LEU A O 1
ATOM 660 N N . THR A 1 88 ? -2.451 4.315 13.723 1.00 95.69 88 THR A N 1
ATOM 661 C CA . THR A 1 88 ? -2.114 4.148 15.148 1.00 95.69 88 THR A CA 1
ATOM 662 C C . THR A 1 88 ? -2.993 5.041 16.020 1.00 95.69 88 THR A C 1
ATOM 664 O O . THR A 1 88 ? -3.661 4.558 16.933 1.00 95.69 88 THR A O 1
ATOM 667 N N . THR A 1 89 ? -3.097 6.325 15.669 1.00 94.19 89 THR A N 1
ATOM 668 C CA . THR A 1 89 ? -3.948 7.293 16.379 1.00 94.19 89 THR A CA 1
ATOM 669 C C . THR A 1 89 ? -5.411 6.840 16.409 1.00 94.19 89 THR A C 1
ATOM 671 O O . THR A 1 89 ? -6.070 6.884 17.450 1.00 94.19 89 THR A O 1
ATOM 674 N N . THR A 1 90 ? -5.924 6.364 15.272 1.00 93.25 90 THR A N 1
ATOM 675 C CA . THR A 1 90 ? -7.307 5.878 15.155 1.00 93.25 90 THR A CA 1
ATOM 676 C C . THR A 1 90 ? -7.531 4.627 16.003 1.00 93.25 90 THR A C 1
ATOM 678 O O . THR A 1 90 ? -8.527 4.528 16.723 1.00 93.25 90 THR A O 1
ATOM 681 N N . LYS A 1 91 ? -6.586 3.682 15.963 1.00 94.44 91 LYS A N 1
ATOM 682 C CA . LYS A 1 91 ? -6.615 2.452 16.757 1.00 94.44 91 LYS A CA 1
ATOM 683 C C . LYS A 1 91 ? -6.659 2.750 18.256 1.00 94.44 91 LYS A C 1
ATOM 685 O O . LYS A 1 91 ? -7.486 2.181 18.971 1.00 94.44 91 LYS A O 1
ATOM 690 N N . ASP A 1 92 ? -5.806 3.653 18.728 1.00 94.88 92 ASP A N 1
ATOM 691 C CA . ASP A 1 92 ? -5.740 4.018 20.144 1.00 94.88 92 ASP A CA 1
ATOM 692 C C . ASP A 1 92 ? -7.035 4.685 20.614 1.00 94.88 92 ASP A C 1
ATOM 694 O O . ASP A 1 92 ? -7.538 4.385 21.700 1.00 94.88 92 ASP A O 1
ATOM 698 N N . LYS A 1 93 ? -7.647 5.518 19.766 1.00 93.25 93 LYS A N 1
ATOM 699 C CA . LYS A 1 93 ? -8.946 6.128 20.065 1.00 93.25 93 LYS A CA 1
ATOM 700 C C . LYS A 1 93 ? -10.095 5.121 20.074 1.00 93.25 93 LYS A C 1
ATOM 702 O O . LYS A 1 93 ? -10.956 5.199 20.948 1.00 93.25 93 LYS A O 1
ATOM 707 N N . LEU A 1 94 ? -10.092 4.134 19.177 1.00 93.81 94 LEU A N 1
ATOM 708 C CA . LEU A 1 94 ? -11.044 3.020 19.241 1.00 93.81 94 LEU A CA 1
ATOM 709 C C . LEU A 1 94 ? -10.884 2.215 20.535 1.00 93.81 94 LEU A C 1
ATOM 711 O O . LEU A 1 94 ? -11.880 1.828 21.145 1.00 93.81 94 LEU A O 1
ATOM 715 N N . LYS A 1 95 ? -9.648 1.999 20.996 1.00 92.81 95 LYS A N 1
ATOM 716 C CA . LYS A 1 95 ? -9.384 1.345 22.284 1.00 92.81 95 LYS A CA 1
ATOM 717 C C . LYS A 1 95 ? -9.913 2.171 23.461 1.00 92.81 95 LYS A C 1
ATOM 719 O O . LYS A 1 95 ? -10.531 1.608 24.361 1.00 92.81 95 LYS A O 1
ATOM 724 N N . GLU A 1 96 ? -9.730 3.491 23.440 1.00 92.50 96 GLU A N 1
ATOM 725 C CA . GLU A 1 96 ? -10.319 4.405 24.431 1.00 92.50 96 GLU A CA 1
ATOM 726 C C . GLU A 1 96 ? -11.855 4.300 24.444 1.00 92.50 96 GLU A C 1
ATOM 728 O O . GLU A 1 96 ? -12.467 4.180 25.507 1.00 92.50 96 GLU A O 1
ATOM 733 N N . LEU A 1 97 ? -12.484 4.279 23.264 1.00 91.38 97 LEU A N 1
ATOM 734 C CA . LEU A 1 97 ? -13.931 4.127 23.126 1.00 91.38 97 LEU A CA 1
ATOM 735 C C . LEU A 1 97 ? -14.425 2.765 23.636 1.00 91.38 97 LEU A C 1
ATOM 737 O O . LEU A 1 97 ? -15.438 2.707 24.328 1.00 91.38 97 LEU A O 1
ATOM 741 N N . SER A 1 98 ? -13.691 1.685 23.359 1.00 92.38 98 SER A N 1
ATOM 742 C CA . SER A 1 98 ? -13.981 0.337 23.871 1.00 92.38 98 SER A CA 1
ATOM 743 C C . SER A 1 98 ? -14.067 0.305 25.403 1.00 92.38 98 SER A C 1
ATOM 745 O O . SER A 1 98 ? -14.976 -0.302 25.978 1.00 92.38 98 SER A O 1
ATOM 747 N N . ASN A 1 99 ? -13.171 1.031 26.079 1.00 90.31 99 ASN A N 1
ATOM 748 C CA . ASN A 1 99 ? -13.215 1.169 27.533 1.00 90.31 99 ASN A CA 1
ATOM 749 C C . ASN A 1 99 ? -14.473 1.927 27.982 1.00 90.31 99 ASN A C 1
ATOM 751 O O . ASN A 1 99 ? -15.192 1.429 28.842 1.00 90.31 99 ASN A O 1
ATOM 755 N N . LYS A 1 100 ? -14.808 3.056 27.339 1.00 88.19 100 LYS A N 1
ATOM 756 C CA . LYS A 1 100 ? -16.024 3.838 27.651 1.00 88.19 100 LYS A CA 1
ATOM 757 C C . LYS A 1 100 ? -17.316 3.043 27.441 1.00 88.19 100 LYS A C 1
ATOM 759 O O . LYS A 1 100 ? -18.251 3.176 28.221 1.00 8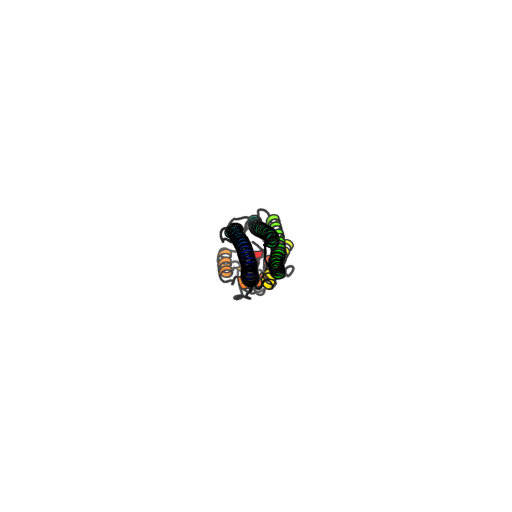8.19 100 LYS A O 1
ATOM 764 N N . ILE A 1 101 ? -17.371 2.181 26.424 1.00 87.81 101 ILE A N 1
ATOM 765 C CA . ILE A 1 101 ? -18.525 1.296 26.185 1.00 87.81 101 ILE A CA 1
ATOM 766 C C . ILE A 1 101 ? -18.722 0.315 27.350 1.00 87.81 101 ILE A C 1
ATOM 768 O O . ILE A 1 101 ? -19.856 -0.027 27.674 1.00 87.81 101 ILE A O 1
ATOM 772 N N . SER A 1 102 ? -17.645 -0.093 28.029 1.00 85.69 102 SER A N 1
ATOM 773 C CA . SER A 1 102 ? -17.733 -0.954 29.222 1.00 85.69 102 SER A CA 1
ATOM 774 C C . SER A 1 102 ? -18.438 -0.278 30.398 1.00 85.69 102 SER A C 1
ATOM 776 O O . SER A 1 102 ? -18.923 -0.963 31.292 1.00 85.69 102 SER A O 1
ATOM 778 N N . GLU A 1 103 ? -18.482 1.053 30.407 1.00 86.44 103 GLU A N 1
ATOM 779 C CA . GLU A 1 103 ? -19.097 1.863 31.459 1.00 86.44 103 GLU A CA 1
ATOM 780 C C . GLU A 1 103 ? -20.564 2.209 31.144 1.00 86.44 103 GLU A C 1
ATOM 782 O O . GLU A 1 103 ? -21.233 2.868 31.946 1.00 86.44 103 GLU A O 1
ATOM 787 N N . ALA A 1 104 ? -21.080 1.776 29.984 1.00 83.81 104 ALA A N 1
ATOM 788 C CA . ALA A 1 104 ? -22.444 2.055 29.554 1.00 83.81 104 ALA A CA 1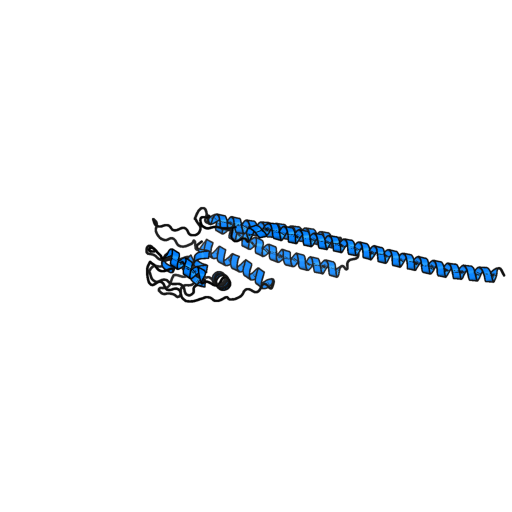
ATOM 789 C C . ALA A 1 104 ? -23.462 1.453 30.533 1.00 83.81 104 ALA A C 1
ATOM 791 O O . ALA A 1 104 ? -23.499 0.245 30.778 1.00 83.81 104 ALA A O 1
ATOM 792 N N . LYS A 1 105 ? -24.320 2.309 31.093 1.00 82.00 105 LYS A N 1
ATOM 793 C CA . LYS A 1 105 ? -25.326 1.891 32.075 1.00 82.00 105 LYS A CA 1
ATOM 794 C C . LYS A 1 105 ? -26.548 1.311 31.377 1.00 82.00 105 LYS A C 1
ATOM 796 O O . LYS A 1 105 ? -26.981 1.832 30.353 1.00 82.00 105 LYS A O 1
ATOM 801 N N . ASN A 1 106 ? -27.137 0.277 31.982 1.00 79.56 106 ASN A N 1
ATOM 802 C CA . ASN A 1 106 ? -28.375 -0.364 31.515 1.00 79.56 106 ASN A CA 1
ATOM 803 C C . ASN A 1 106 ? -28.295 -0.939 30.086 1.00 79.56 106 ASN A C 1
ATOM 805 O O . ASN A 1 106 ? -29.324 -1.201 29.469 1.00 79.56 106 ASN A O 1
ATOM 809 N N . ALA A 1 107 ? -27.081 -1.138 29.567 1.00 79.19 107 ALA A N 1
ATOM 810 C CA . ALA A 1 107 ? -26.838 -1.862 28.331 1.00 79.19 107 ALA A CA 1
ATOM 811 C C . ALA A 1 107 ? -26.718 -3.363 28.620 1.00 79.19 107 ALA A C 1
ATOM 813 O O . ALA A 1 107 ? -26.179 -3.770 29.651 1.00 79.19 107 ALA A O 1
ATOM 814 N N . ASP A 1 108 ? -27.210 -4.186 27.698 1.00 83.56 108 ASP A N 1
ATOM 815 C CA . ASP A 1 108 ? -27.058 -5.632 27.798 1.00 83.56 108 ASP A CA 1
ATOM 816 C C . ASP A 1 108 ? -25.586 -6.043 27.610 1.00 83.56 108 ASP A C 1
ATOM 818 O O . ASP A 1 108 ? -24.899 -5.565 26.700 1.00 83.56 108 ASP A O 1
ATOM 822 N N . GLY A 1 109 ? -25.104 -6.954 28.459 1.00 85.38 109 GLY A N 1
ATOM 823 C CA . GLY A 1 109 ? -23.708 -7.394 28.446 1.00 85.38 109 GLY A CA 1
ATOM 824 C C . GLY A 1 109 ? -23.290 -8.019 27.112 1.00 85.38 109 GLY A C 1
ATOM 825 O O . GLY A 1 109 ? -22.176 -7.781 26.652 1.00 85.38 109 GLY A O 1
ATOM 826 N N . SER A 1 110 ? -24.187 -8.746 26.435 1.00 87.44 110 SER A N 1
ATOM 827 C CA . SER A 1 110 ? -23.879 -9.339 25.127 1.00 87.44 110 SER A CA 1
ATOM 828 C C . SER A 1 110 ? -23.708 -8.275 24.040 1.00 87.44 110 SER A C 1
ATOM 830 O O . SER A 1 110 ? -22.851 -8.418 23.169 1.00 87.44 110 SER A O 1
ATOM 832 N N . SER A 1 111 ? -24.448 -7.164 24.133 1.00 84.31 111 SER A N 1
ATOM 833 C CA . SER A 1 111 ? -24.309 -6.031 23.212 1.00 84.31 111 SER A CA 1
ATOM 834 C C . SER A 1 111 ? -22.978 -5.302 23.412 1.00 84.31 111 SER A C 1
ATOM 836 O O . SER A 1 111 ? -22.300 -4.986 22.435 1.00 84.31 111 SER A O 1
ATOM 838 N N . ILE A 1 112 ? -22.563 -5.086 24.667 1.00 87.88 112 ILE A N 1
ATOM 839 C CA . ILE A 1 112 ? -21.247 -4.511 24.997 1.00 87.88 112 ILE A CA 1
ATOM 840 C C . ILE A 1 112 ? -20.124 -5.380 24.420 1.00 87.88 112 ILE A C 1
ATOM 842 O O . ILE A 1 112 ? -19.232 -4.870 23.739 1.00 87.88 112 ILE A O 1
ATOM 846 N N . GLU A 1 113 ? -20.177 -6.691 24.655 1.00 90.44 113 GLU A N 1
ATOM 847 C CA . GLU A 1 113 ? -19.137 -7.612 24.191 1.00 90.44 113 GLU A CA 1
ATOM 848 C C . GLU A 1 113 ? -19.106 -7.742 22.662 1.00 90.44 113 GLU A C 1
ATOM 850 O O . GLU A 1 113 ? -18.023 -7.802 22.078 1.00 90.44 113 GLU A O 1
ATOM 855 N N . ALA A 1 114 ? -20.256 -7.679 21.982 1.00 89.81 114 ALA A N 1
ATOM 856 C CA . ALA A 1 114 ? -20.307 -7.642 20.521 1.00 89.81 114 ALA A CA 1
ATOM 857 C C . ALA A 1 114 ? -19.593 -6.402 19.948 1.00 89.81 114 ALA A C 1
ATOM 859 O O . ALA A 1 114 ? -18.778 -6.524 19.029 1.00 89.81 114 ALA A O 1
ATOM 860 N N . VAL A 1 115 ? -19.841 -5.213 20.514 1.00 88.81 115 VAL A N 1
ATOM 861 C CA . VAL A 1 115 ? -19.186 -3.973 20.062 1.00 88.81 115 VAL A CA 1
ATOM 862 C C . VAL A 1 115 ? -17.685 -4.007 20.350 1.00 88.81 115 VAL A C 1
ATOM 864 O O . VAL A 1 115 ? -16.884 -3.670 19.477 1.00 88.81 115 VAL A O 1
ATOM 867 N N . LYS A 1 116 ? -17.272 -4.470 21.536 1.00 91.00 116 LYS A N 1
ATOM 868 C CA . LYS A 1 116 ? -15.848 -4.668 21.850 1.00 91.00 116 LYS A CA 1
ATOM 869 C C . LYS A 1 116 ? -15.181 -5.653 20.901 1.00 91.00 116 LYS A C 1
ATOM 871 O O . LYS A 1 116 ? -14.056 -5.408 20.475 1.00 91.00 116 LYS A O 1
ATOM 876 N N . GLY A 1 117 ? -15.868 -6.741 20.557 1.00 93.31 117 GLY A N 1
ATOM 877 C CA . GLY A 1 117 ? -15.404 -7.724 19.585 1.00 93.31 117 GLY A CA 1
ATOM 878 C C . GLY A 1 117 ? -15.152 -7.094 18.217 1.00 93.31 117 GLY A C 1
ATOM 879 O O . GLY A 1 117 ? -14.088 -7.303 17.636 1.00 93.31 117 GLY A O 1
ATOM 880 N N . ALA A 1 118 ? -16.074 -6.251 17.742 1.00 92.00 118 ALA A N 1
ATOM 881 C CA . ALA A 1 118 ? -15.903 -5.505 16.497 1.00 92.00 118 ALA A CA 1
ATOM 882 C C . ALA A 1 118 ? -14.721 -4.520 16.564 1.00 92.00 118 ALA A C 1
ATOM 884 O O . ALA A 1 118 ? -13.888 -4.497 15.657 1.00 92.00 118 ALA A O 1
ATOM 885 N N . ILE A 1 119 ? -14.594 -3.758 17.659 1.00 93.12 119 ILE A N 1
ATOM 886 C CA . ILE A 1 119 ? -13.465 -2.838 17.873 1.00 93.12 119 ILE A CA 1
ATOM 887 C C . ILE A 1 119 ? -12.136 -3.600 17.902 1.00 93.12 119 ILE A C 1
ATOM 889 O O . ILE A 1 119 ? -11.164 -3.173 17.280 1.00 93.12 119 ILE A O 1
ATOM 893 N N . LYS A 1 120 ? -12.087 -4.744 18.591 1.00 94.19 120 LYS A N 1
ATOM 894 C CA . LYS A 1 120 ? -10.901 -5.598 18.629 1.00 94.19 120 LYS A CA 1
ATOM 895 C C . LYS A 1 120 ? -10.558 -6.114 17.231 1.00 94.19 120 LYS A C 1
ATOM 897 O O . LYS A 1 120 ? -9.400 -6.034 16.840 1.00 94.19 120 LYS A O 1
ATOM 902 N N . GLY A 1 121 ? -11.545 -6.593 16.473 1.00 94.56 121 GLY A N 1
ATOM 903 C CA . GLY A 1 121 ? -11.349 -7.046 15.095 1.00 94.56 121 GLY A CA 1
ATOM 904 C C . GLY A 1 121 ? -10.754 -5.953 14.202 1.00 94.56 121 GLY A C 1
ATOM 905 O O . GLY A 1 121 ? -9.779 -6.204 13.498 1.00 94.56 121 GLY A O 1
ATOM 906 N N . ALA A 1 122 ? -11.266 -4.722 14.296 1.00 93.81 122 ALA A N 1
ATOM 907 C CA . ALA A 1 122 ? -10.688 -3.569 13.605 1.00 93.81 122 ALA A CA 1
ATOM 908 C C . ALA A 1 122 ? -9.254 -3.264 14.080 1.00 93.81 122 ALA A C 1
ATOM 910 O O . ALA A 1 122 ? -8.372 -3.001 13.264 1.00 93.81 122 ALA A O 1
ATOM 911 N N . GLY A 1 123 ? -8.996 -3.357 15.388 1.00 95.50 123 GLY A N 1
ATOM 912 C CA . GLY A 1 123 ? -7.663 -3.196 15.967 1.00 95.50 123 GLY A CA 1
ATOM 913 C C . GLY A 1 123 ? -6.646 -4.214 15.444 1.00 95.50 123 GLY A C 1
ATOM 914 O O . GLY A 1 123 ? -5.532 -3.824 15.101 1.00 95.50 123 GLY A O 1
ATOM 915 N N . ASP A 1 124 ? -7.042 -5.484 15.313 1.00 96.06 124 ASP A N 1
ATOM 916 C CA . ASP A 1 124 ? -6.200 -6.556 14.765 1.00 96.06 124 ASP A CA 1
ATOM 917 C C . ASP A 1 124 ? -5.873 -6.311 13.271 1.00 96.06 124 ASP A C 1
ATOM 919 O O . ASP A 1 124 ? -4.792 -6.669 12.794 1.00 96.06 124 ASP A O 1
ATOM 923 N N . VAL A 1 125 ? -6.794 -5.698 12.511 1.00 96.69 125 VAL A N 1
ATOM 924 C CA . VAL A 1 125 ? -6.546 -5.267 11.121 1.00 96.69 125 VAL A CA 1
ATOM 925 C C . VAL A 1 125 ? -5.576 -4.089 11.086 1.00 96.69 125 VAL A C 1
ATOM 927 O O . VAL A 1 125 ? -4.608 -4.124 10.324 1.00 96.69 125 VAL A O 1
ATOM 930 N N . PHE A 1 126 ? -5.784 -3.075 11.931 1.00 96.19 126 PHE A N 1
ATOM 931 C CA . PHE A 1 126 ? -4.875 -1.934 12.029 1.00 96.19 126 PHE A CA 1
ATOM 932 C C . PHE A 1 126 ? -3.460 -2.355 12.406 1.00 96.19 126 PHE A C 1
ATOM 934 O O . PHE A 1 126 ? -2.526 -1.858 11.792 1.00 96.19 126 PHE A O 1
ATOM 941 N N . ASP A 1 127 ? -3.281 -3.316 13.312 1.00 97.88 127 ASP A N 1
ATOM 942 C CA . ASP A 1 127 ? -1.950 -3.833 13.651 1.00 97.88 127 ASP A CA 1
ATOM 943 C C . ASP A 1 127 ? -1.193 -4.389 12.443 1.00 97.88 127 ASP A C 1
ATOM 945 O O . ASP A 1 127 ? -0.009 -4.102 12.259 1.00 97.88 127 ASP A O 1
ATOM 949 N N . LYS A 1 128 ? -1.880 -5.141 11.576 1.00 97.81 128 LYS A N 1
ATOM 950 C CA . LYS A 1 128 ? -1.274 -5.677 10.349 1.00 97.81 128 LYS A CA 1
ATOM 951 C C . LYS A 1 128 ? -0.907 -4.566 9.372 1.00 97.81 128 LYS A C 1
ATOM 953 O O . LYS A 1 128 ? 0.199 -4.567 8.839 1.00 97.81 128 LYS A O 1
ATOM 958 N N . LEU A 1 129 ? -1.821 -3.619 9.153 1.00 97.69 129 LEU A N 1
ATOM 959 C CA . LEU A 1 129 ? -1.594 -2.500 8.238 1.00 97.69 129 LEU A CA 1
ATOM 960 C C . LEU A 1 129 ? -0.458 -1.595 8.728 1.00 97.69 129 LEU A C 1
ATOM 962 O O . LEU A 1 129 ? 0.419 -1.254 7.941 1.00 97.69 129 LEU A O 1
ATOM 966 N N . ILE A 1 130 ? -0.435 -1.258 10.021 1.00 97.75 130 ILE A N 1
ATOM 967 C CA . ILE A 1 130 ? 0.635 -0.471 10.647 1.00 97.75 130 ILE A CA 1
ATOM 968 C C . ILE A 1 130 ? 1.971 -1.196 10.482 1.00 97.75 130 ILE A C 1
ATOM 970 O O . ILE A 1 130 ? 2.919 -0.593 9.991 1.00 97.75 130 ILE A O 1
ATOM 974 N N . GLY A 1 131 ? 2.042 -2.494 10.799 1.00 98.38 131 GLY A N 1
ATOM 975 C CA . GLY A 1 131 ? 3.272 -3.275 10.648 1.00 98.38 131 GLY A CA 1
ATOM 976 C C . GLY A 1 131 ? 3.816 -3.290 9.215 1.00 98.38 131 GLY A C 1
ATOM 977 O O . GLY A 1 131 ? 5.014 -3.080 9.010 1.00 98.38 131 GLY A O 1
ATOM 978 N N . ALA A 1 132 ? 2.947 -3.484 8.219 1.00 98.38 132 ALA A N 1
ATOM 979 C CA . ALA A 1 132 ? 3.334 -3.449 6.809 1.00 98.38 132 ALA A CA 1
ATOM 980 C C . ALA A 1 132 ? 3.800 -2.047 6.370 1.00 98.38 132 ALA A C 1
ATOM 982 O O . ALA A 1 132 ? 4.828 -1.916 5.704 1.00 98.38 132 ALA A O 1
ATOM 983 N N . LEU A 1 133 ? 3.088 -0.991 6.780 1.00 97.69 133 LEU A N 1
ATOM 984 C CA . LEU A 1 133 ? 3.435 0.402 6.475 1.00 97.69 133 LEU A CA 1
ATOM 985 C C . LEU A 1 133 ? 4.746 0.840 7.133 1.00 97.69 133 LEU A C 1
ATOM 987 O O . LEU A 1 133 ? 5.518 1.563 6.508 1.00 97.69 133 LEU A O 1
ATOM 991 N N . THR A 1 134 ? 5.031 0.393 8.358 1.00 98.19 134 THR A N 1
ATOM 992 C CA . THR A 1 134 ? 6.314 0.649 9.026 1.00 98.19 134 THR A CA 1
ATOM 993 C C . THR A 1 134 ? 7.464 0.051 8.225 1.00 98.19 134 THR A C 1
ATOM 995 O O . THR A 1 134 ? 8.398 0.768 7.882 1.00 98.19 134 THR A O 1
ATOM 998 N N . LYS A 1 135 ? 7.364 -1.223 7.831 1.00 98.12 135 LYS A N 1
ATOM 999 C CA . LYS A 1 135 ? 8.404 -1.872 7.020 1.00 98.12 135 LYS A CA 1
ATOM 1000 C C . LYS A 1 135 ? 8.584 -1.184 5.662 1.00 98.12 135 LYS A C 1
ATOM 1002 O O . LYS A 1 135 ? 9.714 -0.955 5.252 1.00 98.12 135 LYS A O 1
ATOM 1007 N N . LEU A 1 136 ? 7.491 -0.806 4.988 1.00 97.12 136 LEU A N 1
ATOM 1008 C CA . LEU A 1 136 ? 7.553 -0.030 3.741 1.00 97.12 136 LEU A CA 1
ATOM 1009 C C . LEU A 1 136 ? 8.227 1.332 3.943 1.00 97.12 136 LEU A C 1
ATOM 1011 O O . LEU A 1 136 ? 9.029 1.754 3.111 1.00 97.12 136 LEU A O 1
ATOM 1015 N N . SER A 1 137 ? 7.910 2.009 5.050 1.00 96.44 137 SER A N 1
ATOM 1016 C CA . SER A 1 137 ? 8.526 3.280 5.416 1.00 96.44 137 SER A CA 1
ATOM 1017 C C . SER A 1 137 ? 10.036 3.143 5.556 1.00 96.44 137 SER A C 1
ATOM 1019 O O . SER A 1 137 ? 10.780 3.958 5.013 1.00 96.44 137 SER A O 1
ATOM 1021 N N . ASP A 1 138 ? 10.482 2.107 6.258 1.00 96.75 138 ASP A N 1
ATOM 1022 C CA . ASP A 1 138 ? 11.893 1.889 6.542 1.00 96.75 138 ASP A CA 1
ATOM 1023 C C . ASP A 1 138 ? 12.658 1.465 5.283 1.00 96.75 138 ASP A C 1
ATOM 1025 O O . ASP A 1 138 ? 13.668 2.089 4.965 1.00 96.75 138 ASP A O 1
ATOM 1029 N N . THR A 1 139 ? 12.116 0.545 4.475 1.00 95.56 139 THR A N 1
ATOM 1030 C CA . THR A 1 139 ? 12.701 0.178 3.171 1.00 95.56 139 THR A CA 1
ATOM 1031 C C . THR A 1 139 ? 12.872 1.392 2.250 1.00 95.56 139 THR A C 1
ATOM 1033 O O . THR A 1 139 ? 13.913 1.558 1.618 1.00 95.56 139 THR A O 1
ATOM 1036 N N . ALA A 1 140 ? 11.877 2.282 2.177 1.00 92.94 140 ALA A N 1
ATOM 1037 C CA . ALA A 1 140 ? 11.967 3.472 1.333 1.00 92.94 140 ALA A CA 1
ATOM 1038 C C . ALA A 1 140 ? 12.957 4.524 1.874 1.00 92.94 140 ALA A C 1
ATOM 1040 O O . ALA A 1 140 ? 13.597 5.223 1.087 1.00 92.94 140 ALA A O 1
ATOM 1041 N N . LYS A 1 141 ? 13.124 4.636 3.201 1.00 90.62 141 LYS A N 1
ATOM 1042 C CA . LYS A 1 141 ? 14.154 5.499 3.812 1.00 90.62 141 LYS A CA 1
ATOM 1043 C C . LYS A 1 141 ? 15.564 4.972 3.569 1.00 90.62 141 LYS A C 1
ATOM 1045 O O . LYS A 1 141 ? 16.458 5.773 3.315 1.00 90.62 141 LYS A O 1
ATOM 1050 N N . GLU A 1 142 ? 15.763 3.656 3.628 1.00 91.38 142 GLU A N 1
ATOM 1051 C CA . GLU A 1 142 ? 17.058 3.014 3.359 1.00 91.38 142 GLU A CA 1
ATOM 1052 C C . GLU A 1 142 ? 17.550 3.274 1.928 1.00 91.38 142 GLU A C 1
ATOM 1054 O O . GLU A 1 142 ? 18.754 3.375 1.699 1.00 91.38 142 GLU A O 1
ATOM 1059 N N . ALA A 1 143 ? 16.633 3.488 0.977 1.00 84.38 143 ALA A N 1
ATOM 1060 C CA . ALA A 1 143 ? 16.969 3.893 -0.389 1.00 84.38 143 ALA A CA 1
ATOM 1061 C C . ALA A 1 143 ? 17.563 5.323 -0.500 1.00 84.38 143 ALA A C 1
ATOM 1063 O O . ALA A 1 143 ? 18.067 5.709 -1.563 1.00 84.38 143 ALA A O 1
ATOM 1064 N N . GLY A 1 144 ? 17.522 6.101 0.588 1.00 82.88 144 GLY A N 1
ATOM 1065 C CA . GLY A 1 144 ? 18.235 7.365 0.755 1.00 82.88 144 GLY A CA 1
ATOM 1066 C C . GLY A 1 144 ? 17.772 8.497 -0.167 1.00 82.88 144 GLY A C 1
ATOM 1067 O O . GLY A 1 144 ? 16.590 8.636 -0.489 1.00 82.88 144 GLY A O 1
ATOM 1068 N N . ASP A 1 145 ? 18.736 9.318 -0.594 1.00 86.44 145 ASP A N 1
ATOM 1069 C CA . ASP A 1 145 ? 18.521 10.552 -1.368 1.00 86.44 145 ASP A CA 1
ATOM 1070 C C . ASP A 1 145 ? 18.413 10.332 -2.885 1.00 86.44 145 ASP A C 1
ATOM 1072 O O . ASP A 1 145 ? 18.533 11.278 -3.677 1.00 86.44 145 ASP A O 1
ATOM 1076 N N . THR A 1 146 ? 18.182 9.094 -3.319 1.00 89.06 146 THR A N 1
ATOM 1077 C CA . THR A 1 146 ? 17.905 8.797 -4.728 1.00 89.06 146 THR A CA 1
ATOM 1078 C C . THR A 1 146 ? 16.598 9.478 -5.133 1.00 89.06 146 THR A C 1
ATOM 1080 O O . THR A 1 146 ? 15.622 9.447 -4.383 1.00 89.06 146 THR A O 1
ATOM 1083 N N . ASN A 1 147 ? 16.563 10.119 -6.302 1.00 91.00 147 ASN A N 1
ATOM 1084 C CA . ASN A 1 147 ? 15.324 10.703 -6.814 1.00 91.00 147 ASN A CA 1
ATOM 1085 C C . ASN A 1 147 ? 14.347 9.603 -7.241 1.00 91.00 147 ASN A C 1
ATOM 1087 O O . ASN A 1 147 ? 14.741 8.579 -7.803 1.00 91.00 147 ASN A O 1
ATOM 1091 N N . ILE A 1 148 ? 13.058 9.857 -7.058 1.00 90.06 148 ILE A N 1
ATOM 1092 C CA . ILE A 1 148 ? 12.021 9.134 -7.786 1.00 90.06 148 ILE A CA 1
ATOM 1093 C C . ILE A 1 148 ? 12.163 9.493 -9.267 1.00 90.06 148 ILE A C 1
ATOM 1095 O O . ILE A 1 148 ? 12.217 10.672 -9.623 1.00 90.06 148 ILE A O 1
ATOM 1099 N N . GLY A 1 149 ? 12.235 8.477 -10.127 1.00 87.00 149 GLY A N 1
ATOM 1100 C CA . GLY A 1 149 ? 12.464 8.674 -11.560 1.00 87.00 149 GLY A CA 1
ATOM 1101 C C . GLY A 1 149 ? 13.875 9.167 -11.896 1.00 87.00 149 GLY A C 1
ATOM 1102 O O . GLY A 1 149 ? 14.041 9.885 -12.880 1.00 87.00 149 GLY A O 1
ATOM 1103 N N . ASP A 1 150 ? 14.877 8.820 -11.078 1.00 87.00 150 ASP A N 1
ATOM 1104 C CA . ASP A 1 150 ? 16.274 9.151 -11.360 1.00 87.00 150 ASP A CA 1
ATOM 1105 C C . ASP A 1 150 ? 16.710 8.642 -12.744 1.00 87.00 150 ASP A C 1
ATOM 1107 O O . ASP A 1 150 ? 16.539 7.468 -13.080 1.00 87.00 150 ASP A O 1
ATOM 1111 N N . ALA A 1 151 ? 17.277 9.546 -13.542 1.00 83.50 151 ALA A N 1
ATOM 1112 C CA . ALA A 1 151 ? 17.755 9.277 -14.891 1.00 83.50 151 ALA A CA 1
ATOM 1113 C C . ALA A 1 151 ? 19.249 9.607 -14.966 1.00 83.50 151 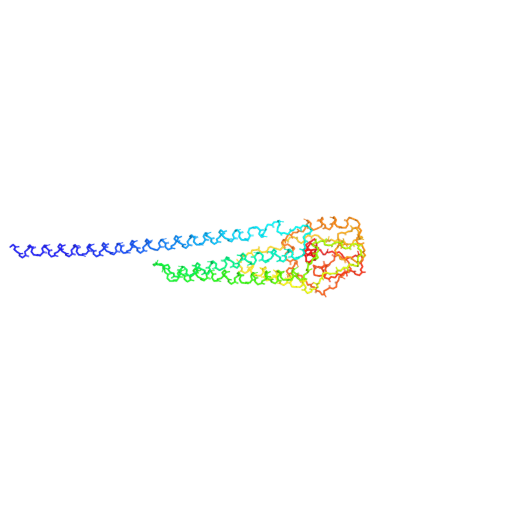ALA A C 1
ATOM 1115 O O . ALA A 1 151 ? 19.655 10.722 -15.308 1.00 83.50 151 ALA A O 1
ATOM 1116 N N . ASN A 1 152 ? 20.079 8.631 -14.602 1.00 80.19 152 ASN A N 1
ATOM 1117 C CA . ASN A 1 152 ? 21.523 8.775 -14.677 1.00 80.19 152 ASN A CA 1
ATOM 1118 C C . ASN A 1 152 ? 22.011 8.580 -16.121 1.00 80.19 152 ASN A C 1
ATOM 1120 O O . ASN A 1 152 ? 22.135 7.458 -16.602 1.00 80.19 152 ASN A O 1
ATOM 1124 N N . ASN A 1 153 ? 22.334 9.686 -16.793 1.00 77.38 153 ASN A N 1
ATOM 1125 C CA . ASN A 1 153 ? 22.832 9.679 -18.174 1.00 77.38 153 ASN A CA 1
ATOM 1126 C C . ASN A 1 153 ? 24.361 9.513 -18.279 1.00 77.38 153 ASN A C 1
ATOM 1128 O O . ASN A 1 153 ? 24.891 9.447 -19.387 1.00 77.38 153 ASN A O 1
ATOM 1132 N N . ALA A 1 154 ? 25.077 9.513 -17.149 1.00 76.69 154 ALA A N 1
ATOM 1133 C CA . ALA A 1 154 ? 26.541 9.508 -17.098 1.00 76.69 154 ALA A CA 1
ATOM 1134 C C . ALA A 1 154 ? 27.135 8.187 -16.574 1.00 76.69 154 ALA A C 1
ATOM 1136 O O . ALA A 1 154 ? 28.324 7.936 -16.765 1.00 76.69 154 ALA A O 1
ATOM 1137 N N . GLY A 1 155 ? 26.331 7.360 -15.901 1.00 76.06 155 GLY A N 1
ATOM 1138 C CA . GLY A 1 155 ? 26.738 6.080 -15.322 1.00 76.06 155 GLY A CA 1
ATOM 1139 C C . GLY A 1 155 ? 26.148 4.870 -16.042 1.00 76.06 155 GLY A C 1
ATOM 1140 O O . GLY A 1 155 ? 25.253 4.991 -16.874 1.00 76.06 155 GLY A O 1
ATOM 1141 N N . ALA A 1 156 ? 26.651 3.685 -15.691 1.00 80.50 156 ALA A N 1
ATOM 1142 C CA . ALA A 1 156 ? 26.049 2.428 -16.121 1.00 80.50 156 ALA A CA 1
ATOM 1143 C C . ALA A 1 156 ? 24.643 2.268 -15.525 1.00 80.50 156 ALA A C 1
ATOM 1145 O O . ALA A 1 156 ? 24.374 2.734 -14.414 1.00 80.50 156 ALA A O 1
ATOM 1146 N N . ALA A 1 157 ? 23.764 1.573 -16.247 1.00 84.06 157 ALA A N 1
ATOM 1147 C CA . ALA A 1 157 ? 22.440 1.241 -15.748 1.00 84.06 157 ALA A CA 1
ATOM 1148 C C . ALA A 1 157 ? 22.543 0.388 -14.474 1.00 84.06 157 ALA A C 1
ATOM 1150 O O . ALA A 1 157 ? 23.287 -0.592 -14.418 1.00 84.06 157 ALA A O 1
ATOM 1151 N N . VAL A 1 158 ? 21.765 0.754 -13.454 1.00 86.81 158 VAL A N 1
ATOM 1152 C CA . VAL A 1 158 ? 21.702 0.031 -12.180 1.00 86.81 158 VAL A CA 1
ATOM 1153 C C . VAL A 1 158 ? 20.294 -0.533 -12.000 1.00 86.81 158 VAL A C 1
ATOM 1155 O O . VAL A 1 158 ? 19.283 0.142 -12.228 1.00 86.81 158 VAL A O 1
ATOM 1158 N N . ALA A 1 159 ? 20.221 -1.813 -11.645 1.00 89.19 159 ALA A N 1
ATOM 1159 C CA . ALA A 1 159 ? 18.968 -2.456 -11.270 1.00 89.19 159 ALA A CA 1
ATOM 1160 C C . ALA A 1 159 ? 18.486 -1.958 -9.899 1.00 89.19 159 ALA A C 1
ATOM 1162 O O . ALA A 1 159 ? 19.286 -1.498 -9.087 1.00 89.19 159 ALA A O 1
ATOM 1163 N N . ALA A 1 160 ? 17.187 -2.079 -9.614 1.00 92.06 160 ALA A N 1
ATOM 1164 C CA . ALA A 1 160 ? 16.721 -1.866 -8.248 1.00 92.06 160 ALA A CA 1
ATOM 1165 C C . ALA A 1 160 ? 17.330 -2.921 -7.311 1.00 92.06 160 ALA A C 1
ATOM 1167 O O . ALA A 1 160 ? 17.508 -4.076 -7.709 1.00 92.06 160 ALA A O 1
ATOM 1168 N N . ASP A 1 161 ? 17.604 -2.534 -6.063 1.00 93.50 161 ASP A N 1
ATOM 1169 C CA . ASP A 1 161 ? 18.050 -3.476 -5.040 1.00 93.50 161 ASP A CA 1
ATOM 1170 C C . ASP A 1 161 ? 17.000 -4.577 -4.836 1.00 93.50 161 ASP A C 1
ATOM 1172 O O . ASP A 1 161 ? 15.839 -4.321 -4.506 1.00 93.50 161 ASP A O 1
ATOM 1176 N N . GLU A 1 162 ? 17.411 -5.825 -5.054 1.00 95.06 162 GLU A N 1
ATOM 1177 C CA . GLU A 1 162 ? 16.496 -6.961 -5.069 1.00 95.06 162 GLU A CA 1
ATOM 1178 C C . GLU A 1 162 ? 15.840 -7.185 -3.697 1.00 95.06 162 GLU A C 1
ATOM 1180 O O . GLU A 1 162 ? 14.669 -7.564 -3.630 1.00 95.06 162 GLU A O 1
ATOM 1185 N N . ASN A 1 163 ? 16.563 -6.932 -2.602 1.00 95.44 163 ASN A N 1
ATOM 1186 C CA . ASN A 1 163 ? 16.041 -7.112 -1.247 1.00 95.44 163 ASN A CA 1
ATOM 1187 C C . ASN A 1 163 ? 14.986 -6.056 -0.909 1.00 95.44 163 ASN A C 1
ATOM 1189 O O . ASN A 1 163 ? 13.925 -6.402 -0.390 1.00 95.44 163 ASN A O 1
ATOM 1193 N N . SER A 1 164 ? 15.234 -4.803 -1.282 1.00 95.19 164 SER A N 1
ATOM 1194 C CA . SER A 1 164 ? 14.283 -3.703 -1.142 1.00 95.19 164 SER A CA 1
ATOM 1195 C C . SER A 1 164 ? 13.016 -3.978 -1.947 1.00 95.19 164 SER A C 1
ATOM 1197 O O . SER A 1 164 ? 11.911 -3.902 -1.412 1.00 95.19 164 SER A O 1
ATOM 1199 N N . VAL A 1 165 ? 13.148 -4.410 -3.207 1.00 96.25 165 VAL A N 1
ATOM 1200 C CA . VAL A 1 165 ? 11.989 -4.760 -4.044 1.00 96.25 165 VAL A CA 1
ATOM 1201 C C . VAL A 1 165 ? 11.204 -5.939 -3.457 1.00 96.25 165 VAL A C 1
ATOM 1203 O O . VAL A 1 165 ? 9.974 -5.884 -3.394 1.00 96.25 165 VAL A O 1
ATOM 1206 N N . LYS A 1 166 ? 11.883 -6.987 -2.966 1.00 97.12 166 LYS A N 1
ATOM 1207 C CA . LYS A 1 166 ? 11.230 -8.104 -2.257 1.00 97.12 166 LYS A CA 1
ATOM 1208 C C . LYS A 1 166 ? 10.463 -7.626 -1.028 1.00 97.12 166 LYS A C 1
ATOM 1210 O O . LYS A 1 166 ? 9.337 -8.075 -0.813 1.00 97.12 166 LYS A O 1
ATOM 1215 N N . ALA A 1 167 ? 11.053 -6.732 -0.235 1.00 97.06 167 ALA A N 1
ATOM 1216 C CA . ALA A 1 167 ? 10.414 -6.177 0.951 1.00 97.06 167 ALA A CA 1
ATOM 1217 C C . ALA A 1 167 ? 9.153 -5.383 0.582 1.00 97.06 167 ALA A C 1
ATOM 1219 O O . ALA A 1 167 ? 8.107 -5.584 1.202 1.00 97.06 167 ALA A O 1
ATOM 1220 N N . VAL A 1 168 ? 9.201 -4.556 -0.466 1.00 97.12 168 VAL A N 1
ATOM 1221 C CA . VAL A 1 168 ? 8.018 -3.828 -0.954 1.00 97.12 168 VAL A CA 1
ATOM 1222 C C . VAL A 1 168 ? 6.919 -4.796 -1.402 1.00 97.12 168 VAL A C 1
ATOM 1224 O O . VAL A 1 168 ? 5.788 -4.688 -0.929 1.00 97.12 168 VAL A O 1
ATOM 1227 N N . ILE A 1 169 ? 7.244 -5.789 -2.238 1.00 97.81 169 ILE A N 1
ATOM 1228 C CA . ILE A 1 169 ? 6.282 -6.802 -2.711 1.00 97.81 169 ILE A CA 1
ATOM 1229 C C . ILE A 1 169 ? 5.616 -7.530 -1.534 1.00 97.81 169 ILE A C 1
ATOM 1231 O O . ILE A 1 169 ? 4.391 -7.674 -1.502 1.00 97.81 169 ILE A O 1
ATOM 1235 N N . ALA A 1 170 ? 6.408 -7.976 -0.555 1.00 98.00 170 ALA A N 1
ATOM 1236 C CA . ALA A 1 170 ? 5.908 -8.715 0.600 1.00 98.00 170 ALA A CA 1
ATOM 1237 C C . ALA A 1 170 ? 4.929 -7.881 1.440 1.00 98.00 170 ALA A C 1
ATOM 1239 O O . ALA A 1 170 ? 3.855 -8.365 1.794 1.00 98.00 170 ALA A O 1
ATOM 1240 N N . ASN A 1 171 ? 5.256 -6.619 1.714 1.00 98.00 171 ASN A N 1
ATOM 1241 C CA . ASN A 1 171 ? 4.415 -5.765 2.552 1.00 98.00 171 ASN A CA 1
ATOM 1242 C C . ASN A 1 171 ? 3.173 -5.243 1.815 1.00 98.00 171 ASN A C 1
ATOM 1244 O O . ASN A 1 171 ? 2.101 -5.158 2.411 1.00 98.00 171 ASN A O 1
ATOM 1248 N N . VAL A 1 172 ? 3.260 -4.983 0.506 1.00 96.75 172 VAL A N 1
ATOM 1249 C CA . VAL A 1 172 ? 2.069 -4.717 -0.320 1.00 96.75 172 VAL A CA 1
ATOM 1250 C C . VAL A 1 172 ? 1.129 -5.925 -0.304 1.00 96.75 172 VAL A C 1
ATOM 1252 O O . VAL A 1 172 ? -0.083 -5.765 -0.169 1.00 96.75 172 VAL A O 1
ATOM 1255 N N . LYS A 1 173 ? 1.669 -7.148 -0.362 1.00 96.44 173 LYS A N 1
ATOM 1256 C CA . LYS A 1 173 ? 0.870 -8.368 -0.217 1.00 96.44 173 LYS A CA 1
ATOM 1257 C C . LYS A 1 173 ? 0.206 -8.474 1.160 1.00 96.44 173 LYS A C 1
ATOM 1259 O O . LYS A 1 173 ? -0.973 -8.812 1.208 1.00 96.44 173 LYS A O 1
ATOM 1264 N N . GLU A 1 174 ? 0.909 -8.150 2.249 1.00 97.75 174 GLU A N 1
ATOM 1265 C CA . GLU A 1 174 ? 0.318 -8.098 3.599 1.00 97.75 174 GLU A CA 1
ATOM 1266 C C . GLU A 1 174 ? -0.874 -7.121 3.661 1.00 97.75 174 GLU A C 1
ATOM 1268 O O . GLU A 1 174 ? -1.923 -7.473 4.206 1.00 97.75 174 GLU A O 1
ATOM 1273 N N . ILE A 1 175 ? -0.753 -5.936 3.046 1.00 96.75 175 ILE A N 1
ATOM 1274 C CA . ILE A 1 175 ? -1.834 -4.936 2.969 1.00 96.75 175 ILE A CA 1
ATOM 1275 C C . ILE A 1 175 ? -3.034 -5.477 2.183 1.00 96.75 175 ILE A C 1
ATOM 1277 O O . ILE A 1 175 ? -4.169 -5.396 2.655 1.00 96.75 175 ILE A O 1
ATOM 1281 N N . ILE A 1 176 ? -2.795 -6.061 1.006 1.00 95.44 176 ILE A N 1
ATOM 1282 C CA . ILE A 1 176 ? -3.865 -6.612 0.164 1.00 95.44 176 ILE A CA 1
ATOM 1283 C C . ILE A 1 176 ? -4.578 -7.764 0.876 1.00 95.44 176 ILE A C 1
ATOM 1285 O O . ILE A 1 176 ? -5.804 -7.831 0.862 1.00 95.44 176 ILE A O 1
ATOM 1289 N N . ASP A 1 177 ? -3.834 -8.662 1.520 1.00 94.88 177 ASP A N 1
ATOM 1290 C CA . ASP A 1 177 ? -4.416 -9.796 2.236 1.00 94.88 177 ASP A CA 1
ATOM 1291 C C . ASP A 1 177 ? -5.212 -9.342 3.474 1.00 94.88 177 ASP A C 1
ATOM 1293 O O . ASP A 1 177 ? -6.192 -9.992 3.845 1.00 94.88 177 ASP A O 1
ATOM 1297 N N . ALA A 1 178 ? -4.823 -8.239 4.126 1.00 96.25 178 ALA A N 1
ATOM 1298 C CA . ALA A 1 178 ? -5.612 -7.628 5.195 1.00 96.25 178 ALA A CA 1
ATOM 1299 C C . ALA A 1 178 ? -6.913 -7.001 4.661 1.00 96.25 178 ALA A C 1
ATOM 1301 O O . ALA A 1 178 ? -7.966 -7.165 5.281 1.00 96.25 178 ALA A O 1
ATOM 1302 N N . ALA A 1 179 ? -6.853 -6.332 3.507 1.00 94.31 179 ALA A N 1
ATOM 1303 C CA . ALA A 1 179 ? -8.011 -5.727 2.855 1.00 94.31 179 ALA A CA 1
ATOM 1304 C C . ALA A 1 179 ? -9.033 -6.786 2.397 1.00 94.31 179 ALA A C 1
ATOM 1306 O O . ALA A 1 179 ? -10.211 -6.687 2.741 1.00 94.31 179 ALA A O 1
ATOM 1307 N N . ASP A 1 180 ? -8.579 -7.838 1.712 1.00 93.31 180 ASP A N 1
ATOM 1308 C CA . ASP A 1 180 ? -9.419 -8.942 1.223 1.00 93.31 180 ASP A CA 1
ATOM 1309 C C . ASP A 1 180 ? -10.155 -9.651 2.373 1.00 93.31 180 ASP A C 1
ATOM 1311 O O . ASP A 1 180 ? -11.377 -9.794 2.362 1.00 93.31 180 ASP A O 1
ATOM 1315 N N . LYS A 1 181 ? -9.438 -9.972 3.461 1.00 93.94 181 LYS A N 1
ATOM 1316 C CA . LYS A 1 181 ? -10.037 -10.550 4.683 1.00 93.94 181 LYS A CA 1
ATOM 1317 C C . LYS A 1 181 ? -11.021 -9.614 5.385 1.00 93.94 181 LYS A C 1
ATOM 1319 O O . LYS A 1 181 ? -11.841 -10.085 6.168 1.00 93.94 181 LYS A O 1
ATOM 1324 N N . SER A 1 182 ? -10.935 -8.314 5.115 1.00 93.75 182 SER A N 1
ATOM 1325 C CA . SER A 1 182 ? -11.866 -7.299 5.616 1.00 93.75 182 SER A CA 1
ATOM 1326 C C . SER A 1 182 ? -13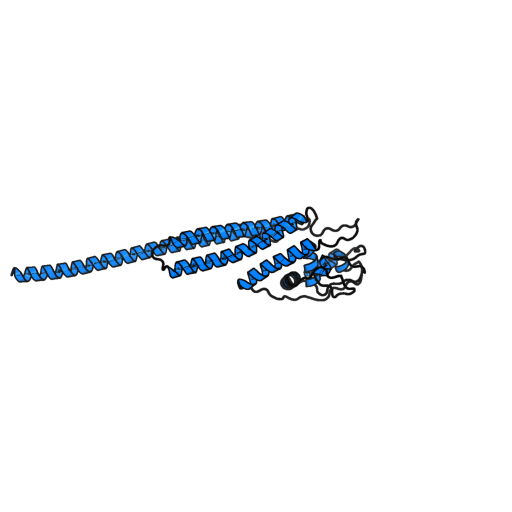.046 -7.061 4.662 1.00 93.75 182 SER A C 1
ATOM 1328 O O . SER A 1 182 ? -13.842 -6.156 4.894 1.00 93.75 182 SER A O 1
ATOM 1330 N N . GLY A 1 183 ? -13.174 -7.856 3.592 1.00 93.81 183 GLY A N 1
ATOM 1331 C CA . GLY A 1 183 ? -14.255 -7.757 2.612 1.00 93.81 183 GLY A CA 1
ATOM 1332 C C . GLY A 1 183 ? -14.054 -6.669 1.554 1.00 93.81 183 GLY A C 1
ATOM 1333 O O . GLY A 1 183 ? -14.996 -6.347 0.830 1.00 93.81 183 GLY A O 1
ATOM 1334 N N . VAL A 1 184 ? -12.852 -6.092 1.443 1.00 93.06 184 VAL A N 1
ATOM 1335 C CA . VAL A 1 184 ? -12.531 -5.139 0.373 1.00 93.06 184 VAL A CA 1
ATOM 1336 C C . VAL A 1 184 ? -12.291 -5.914 -0.916 1.00 93.06 184 VAL A C 1
ATOM 1338 O O . VAL A 1 184 ? -11.351 -6.699 -1.016 1.00 93.06 184 VAL A O 1
ATOM 1341 N N . LYS A 1 185 ? -13.130 -5.674 -1.926 1.00 91.00 185 LYS A N 1
ATOM 1342 C CA . LYS A 1 185 ? -12.984 -6.305 -3.239 1.00 91.00 185 LYS A CA 1
ATOM 1343 C C . LYS A 1 185 ? -11.760 -5.741 -3.963 1.00 91.00 185 LYS A C 1
ATOM 1345 O O . LYS A 1 185 ? -11.739 -4.568 -4.325 1.00 91.00 185 LYS A O 1
ATOM 1350 N N . ILE A 1 186 ? -10.780 -6.604 -4.216 1.00 88.62 186 ILE A N 1
ATOM 1351 C CA . ILE A 1 186 ? -9.605 -6.314 -5.041 1.00 88.62 186 ILE A CA 1
ATOM 1352 C C . ILE A 1 186 ? -9.854 -6.926 -6.416 1.00 88.62 186 ILE A C 1
ATOM 1354 O O . ILE A 1 186 ? -9.898 -8.148 -6.564 1.00 88.62 186 ILE A O 1
ATOM 1358 N N . GLU A 1 187 ? -10.101 -6.088 -7.419 1.00 92.56 187 GLU A N 1
ATOM 1359 C CA . GLU A 1 187 ? -10.393 -6.574 -8.769 1.00 92.56 187 GLU A CA 1
ATOM 1360 C C . GLU A 1 187 ? -9.118 -7.027 -9.476 1.00 92.56 187 GLU A C 1
ATOM 1362 O O . GLU A 1 187 ? -8.032 -6.573 -9.133 1.00 92.56 187 GLU A O 1
ATOM 1367 N N . LEU A 1 188 ? -9.236 -7.919 -10.467 1.00 92.19 188 LEU A N 1
ATOM 1368 C CA . LEU A 1 188 ? -8.086 -8.352 -11.271 1.00 92.19 188 LEU A CA 1
ATOM 1369 C C . LEU A 1 188 ? -7.538 -7.225 -12.156 1.00 92.19 188 LEU A C 1
ATOM 1371 O O . LEU A 1 188 ? -6.331 -7.162 -12.388 1.00 92.19 188 LEU A O 1
ATOM 1375 N N . GLY A 1 189 ? -8.424 -6.343 -12.624 1.00 96.12 189 GLY A N 1
ATOM 1376 C CA . GLY A 1 189 ? -8.092 -5.305 -13.591 1.00 96.12 189 GLY A CA 1
ATOM 1377 C C . GLY A 1 189 ? -7.831 -5.844 -14.999 1.00 96.12 189 GLY A C 1
ATOM 1378 O O . GLY A 1 189 ? -7.818 -7.055 -15.242 1.00 96.12 189 GLY A O 1
ATOM 1379 N N . ASN A 1 190 ? -7.610 -4.931 -15.943 1.00 97.75 190 ASN A N 1
ATOM 1380 C CA . ASN A 1 190 ? -7.153 -5.273 -17.288 1.00 97.75 190 ASN A CA 1
ATOM 1381 C C . ASN A 1 190 ? -5.627 -5.163 -17.360 1.00 97.75 190 ASN A C 1
ATOM 1383 O O . ASN A 1 190 ? -5.078 -4.069 -17.280 1.00 97.75 190 ASN A O 1
ATOM 1387 N N . ALA A 1 191 ? -4.931 -6.285 -17.551 1.00 97.56 191 ALA A N 1
ATOM 1388 C CA . ALA A 1 191 ? -3.470 -6.276 -17.625 1.00 97.56 191 ALA A CA 1
ATOM 1389 C C . ALA A 1 191 ? -2.928 -5.417 -18.785 1.00 97.56 191 ALA A C 1
ATOM 1391 O O . ALA A 1 191 ? -1.819 -4.888 -18.691 1.00 97.56 191 ALA A O 1
ATOM 1392 N N . GLY A 1 192 ? -3.725 -5.229 -19.839 1.00 97.50 192 GLY A N 1
ATOM 1393 C CA . GLY A 1 192 ? -3.336 -4.491 -21.031 1.00 97.50 192 GLY A CA 1
ATOM 1394 C C . GLY A 1 192 ? -2.576 -5.359 -22.028 1.00 97.50 192 GLY A C 1
ATOM 1395 O O . GLY A 1 192 ? -2.594 -6.590 -21.959 1.00 97.50 192 GLY A O 1
ATOM 1396 N N . ASN A 1 193 ? -1.920 -4.696 -22.973 1.00 97.19 193 ASN A N 1
ATOM 1397 C CA . ASN A 1 193 ? -1.250 -5.342 -24.092 1.00 97.19 193 ASN A CA 1
ATOM 1398 C C . ASN A 1 193 ? 0.242 -5.509 -23.815 1.00 97.19 193 ASN A C 1
ATOM 1400 O O . ASN A 1 193 ? 0.810 -4.841 -22.953 1.00 97.19 193 ASN A O 1
ATOM 1404 N N . GLN A 1 194 ? 0.875 -6.393 -24.577 1.00 96.81 194 GLN A N 1
ATOM 1405 C CA . GLN A 1 194 ? 2.325 -6.535 -24.601 1.00 96.81 194 GLN A CA 1
ATOM 1406 C C . GLN A 1 194 ? 3.007 -5.213 -24.980 1.00 96.81 194 GLN A C 1
ATOM 1408 O O . GLN A 1 194 ? 2.536 -4.509 -25.873 1.00 96.81 194 GLN A O 1
ATOM 1413 N N . VAL A 1 195 ? 4.125 -4.901 -24.317 1.00 94.94 195 VAL A N 1
ATOM 1414 C CA . VAL A 1 195 ? 4.943 -3.719 -24.615 1.00 94.94 195 VAL A CA 1
ATOM 1415 C C . VAL A 1 195 ? 6.281 -4.162 -25.187 1.00 94.94 195 VAL A C 1
ATOM 1417 O O . VAL A 1 195 ? 7.130 -4.690 -24.467 1.00 94.94 195 VAL A O 1
ATOM 1420 N N . THR A 1 196 ? 6.467 -3.925 -26.482 1.00 91.38 196 THR A N 1
ATOM 1421 C CA . THR A 1 196 ? 7.645 -4.377 -27.224 1.00 91.38 196 THR A CA 1
ATOM 1422 C C . THR A 1 196 ? 8.882 -3.517 -26.980 1.00 91.38 196 THR A C 1
ATOM 1424 O O . THR A 1 196 ? 8.799 -2.291 -26.892 1.00 91.38 196 THR A O 1
ATOM 1427 N N . ALA A 1 197 ? 10.046 -4.166 -26.906 1.00 85.50 197 ALA A N 1
ATOM 1428 C CA . ALA A 1 197 ? 11.355 -3.515 -26.923 1.00 85.50 197 ALA A CA 1
ATOM 1429 C C . ALA A 1 197 ? 12.045 -3.743 -28.281 1.00 85.50 197 ALA A C 1
ATOM 1431 O O . ALA A 1 197 ? 12.841 -4.670 -28.446 1.00 85.50 197 ALA A O 1
ATOM 1432 N N . GLY A 1 198 ? 11.708 -2.921 -29.279 1.00 79.25 198 GLY A N 1
ATOM 1433 C CA . GLY A 1 198 ? 12.261 -3.029 -30.633 1.00 79.25 198 GLY A CA 1
ATOM 1434 C C . GLY A 1 198 ? 13.468 -2.121 -30.879 1.00 79.25 198 GLY A C 1
ATOM 1435 O O . GLY A 1 198 ? 14.319 -2.431 -31.711 1.00 79.25 198 GLY A O 1
ATOM 1436 N N . ALA A 1 199 ? 13.558 -1.004 -30.155 1.00 85.88 199 ALA A N 1
ATOM 1437 C CA . ALA A 1 199 ? 14.590 0.011 -30.317 1.00 85.88 199 ALA A CA 1
ATOM 1438 C C . ALA A 1 199 ? 14.949 0.707 -28.994 1.00 85.88 199 ALA A C 1
ATOM 1440 O O . ALA A 1 199 ? 14.173 0.745 -28.042 1.00 85.88 199 ALA A O 1
ATOM 1441 N N . GLN A 1 200 ? 16.105 1.380 -28.967 1.00 87.62 200 GLN A N 1
ATOM 1442 C CA . GLN A 1 200 ? 16.548 2.189 -27.818 1.00 87.62 200 GLN A CA 1
ATOM 1443 C C . GLN A 1 200 ? 15.661 3.420 -27.553 1.00 87.62 200 GLN A C 1
ATOM 1445 O O . GLN A 1 200 ? 15.812 4.078 -26.526 1.00 87.62 200 GLN A O 1
ATOM 1450 N N . THR A 1 201 ? 14.756 3.755 -28.477 1.00 90.06 201 THR A N 1
ATOM 1451 C CA . THR A 1 201 ? 13.770 4.833 -28.319 1.00 90.06 201 THR A CA 1
ATOM 1452 C C . THR A 1 201 ? 12.442 4.338 -27.753 1.00 90.06 201 THR A C 1
ATOM 1454 O O . THR A 1 201 ? 11.531 5.150 -27.612 1.00 90.06 201 THR A O 1
ATOM 1457 N N . ASP A 1 202 ? 12.281 3.039 -27.488 1.00 91.38 202 ASP A N 1
ATOM 1458 C CA . ASP A 1 202 ? 11.033 2.464 -26.979 1.00 91.38 202 ASP A CA 1
ATOM 1459 C C . ASP A 1 202 ? 10.934 2.542 -25.455 1.00 91.38 202 ASP A C 1
ATOM 1461 O O . ASP A 1 202 ? 11.928 2.728 -24.752 1.00 91.38 202 ASP A O 1
ATOM 1465 N N . ALA A 1 203 ? 9.712 2.392 -24.941 1.00 92.44 203 ALA A N 1
ATOM 1466 C CA . ALA A 1 203 ? 9.409 2.510 -23.518 1.00 92.44 203 ALA A CA 1
ATOM 1467 C C . ALA A 1 203 ? 10.289 1.617 -22.615 1.00 92.44 203 ALA A C 1
ATOM 1469 O O . ALA A 1 203 ? 10.868 2.145 -21.661 1.00 92.44 203 ALA A O 1
ATOM 1470 N N . PRO A 1 204 ? 10.474 0.307 -22.893 1.00 91.75 204 PRO A N 1
ATOM 1471 C CA . PRO A 1 204 ? 11.264 -0.556 -22.010 1.00 91.75 204 PRO A CA 1
ATOM 1472 C C . PRO A 1 204 ? 12.744 -0.159 -21.922 1.00 91.75 204 PRO A C 1
ATOM 1474 O O . PRO A 1 204 ? 13.399 -0.452 -20.918 1.00 91.75 204 PRO A O 1
ATOM 1477 N N . ALA A 1 205 ? 13.265 0.550 -22.933 1.00 89.75 205 ALA A N 1
ATOM 1478 C CA . ALA A 1 205 ? 14.651 1.002 -22.941 1.00 89.75 205 ALA A CA 1
ATOM 1479 C C . ALA A 1 205 ? 14.947 1.985 -21.799 1.00 89.75 205 ALA A C 1
ATOM 1481 O O . ALA A 1 205 ? 16.035 1.948 -21.235 1.00 89.75 205 ALA A O 1
ATOM 1482 N N . ALA A 1 206 ? 13.967 2.805 -21.404 1.00 89.81 206 ALA A N 1
ATOM 1483 C CA . ALA A 1 206 ? 14.107 3.737 -20.286 1.00 89.81 206 ALA A CA 1
ATOM 1484 C C . ALA A 1 206 ? 14.111 3.052 -18.906 1.00 89.81 206 ALA A C 1
ATOM 1486 O O . ALA A 1 206 ? 14.474 3.687 -17.919 1.00 89.81 206 ALA A O 1
ATOM 1487 N N . LEU A 1 207 ? 13.704 1.779 -18.816 1.00 89.44 207 LEU A N 1
ATOM 1488 C CA . LEU A 1 207 ? 13.576 1.077 -17.539 1.00 89.44 207 LEU A CA 1
ATOM 1489 C C . LEU A 1 207 ? 14.737 0.116 -17.260 1.00 89.44 207 LEU A C 1
ATOM 1491 O O . LEU A 1 207 ? 15.313 0.160 -16.169 1.00 89.44 207 LEU A O 1
ATOM 1495 N N . ALA A 1 208 ? 15.041 -0.780 -18.203 1.00 81.81 208 ALA A N 1
ATOM 1496 C CA . ALA A 1 208 ? 15.876 -1.955 -17.934 1.00 81.81 208 ALA A CA 1
ATOM 1497 C C . ALA A 1 208 ? 16.889 -2.303 -19.041 1.00 81.81 208 ALA A C 1
ATOM 1499 O O . ALA A 1 208 ? 17.479 -3.377 -18.984 1.00 81.81 208 ALA A O 1
ATOM 1500 N N . ALA A 1 209 ? 17.120 -1.444 -20.041 1.00 79.25 209 ALA A N 1
ATOM 1501 C CA . ALA A 1 209 ? 18.094 -1.743 -21.098 1.00 79.25 209 ALA A CA 1
ATOM 1502 C C . ALA A 1 209 ? 19.558 -1.633 -20.629 1.00 79.25 209 ALA A C 1
ATOM 1504 O O . ALA A 1 209 ? 19.888 -0.801 -19.785 1.00 79.25 209 ALA A O 1
ATOM 1505 N N . ASN A 1 210 ? 20.435 -2.453 -21.229 1.00 72.62 210 ASN A N 1
ATOM 1506 C CA . ASN A 1 210 ? 21.895 -2.369 -21.061 1.00 72.62 210 ASN A CA 1
ATOM 1507 C C . ASN A 1 210 ? 22.474 -1.102 -21.695 1.00 72.62 210 ASN A C 1
ATOM 1509 O O . ASN A 1 210 ? 23.318 -0.414 -21.128 1.00 72.62 210 ASN A O 1
ATOM 1513 N N . ASN A 1 211 ? 22.033 -0.824 -22.925 1.00 71.81 211 ASN A N 1
ATOM 1514 C CA . ASN A 1 211 ? 22.524 0.301 -23.698 1.00 71.81 211 ASN A CA 1
ATOM 1515 C C . ASN A 1 211 ? 21.750 1.565 -23.334 1.00 71.81 211 ASN A C 1
ATOM 1517 O O . ASN A 1 211 ? 20.559 1.503 -23.030 1.00 71.81 211 ASN A O 1
ATOM 1521 N N . ASN A 1 212 ? 22.405 2.720 -23.482 1.00 75.00 212 ASN A N 1
ATOM 1522 C CA . ASN A 1 212 ? 21.794 4.017 -23.211 1.00 75.00 212 ASN A CA 1
ATOM 1523 C C . ASN A 1 212 ? 20.459 4.163 -23.946 1.00 75.00 212 ASN A C 1
ATOM 1525 O O . ASN A 1 212 ? 20.396 4.082 -25.180 1.00 75.00 212 ASN A O 1
ATOM 1529 N N . ALA A 1 213 ? 19.405 4.396 -23.167 1.00 86.06 213 ALA A N 1
ATOM 1530 C CA . ALA A 1 213 ? 18.112 4.788 -23.686 1.00 86.06 213 ALA A CA 1
ATOM 1531 C C . ALA A 1 213 ? 18.278 6.068 -24.521 1.00 86.06 213 ALA A C 1
ATOM 1533 O O . ALA A 1 213 ? 18.983 7.002 -24.133 1.00 86.06 213 ALA A O 1
ATOM 1534 N N . GLN A 1 214 ? 17.661 6.103 -25.698 1.00 87.88 214 GLN A N 1
ATOM 1535 C CA . GLN A 1 214 ? 17.718 7.260 -26.584 1.00 87.88 214 GLN A CA 1
ATOM 1536 C C . GLN A 1 214 ? 16.594 8.246 -26.263 1.00 87.88 214 GLN A C 1
ATOM 1538 O O . GLN A 1 214 ? 15.637 7.928 -25.546 1.00 87.88 214 GLN A O 1
ATOM 1543 N N . ALA A 1 215 ? 16.701 9.454 -26.823 1.00 87.69 215 ALA A N 1
ATOM 1544 C CA . ALA A 1 215 ? 15.640 10.450 -26.758 1.00 87.69 215 ALA A CA 1
ATOM 1545 C C . ALA A 1 215 ? 14.280 9.830 -27.144 1.00 87.69 215 ALA A C 1
ATOM 1547 O O . ALA A 1 215 ? 14.205 8.965 -28.016 1.00 87.69 215 ALA A O 1
ATOM 1548 N N . ASN A 1 216 ? 13.215 10.285 -26.482 1.00 90.25 216 ASN A N 1
ATOM 1549 C CA . ASN A 1 216 ? 11.830 9.794 -26.575 1.00 90.25 216 ASN A CA 1
ATOM 1550 C C . ASN A 1 216 ? 11.490 8.476 -25.853 1.00 90.25 216 ASN A C 1
ATOM 1552 O O . ASN A 1 216 ? 10.302 8.211 -25.681 1.00 90.25 216 ASN A O 1
ATOM 1556 N N . SER A 1 217 ? 12.459 7.708 -25.345 1.00 91.31 217 SER A N 1
ATOM 1557 C CA . SER A 1 217 ? 12.164 6.500 -24.546 1.00 91.31 217 SER A CA 1
ATOM 1558 C C . SER A 1 217 ? 11.364 6.807 -23.268 1.00 91.31 217 SER A C 1
ATOM 1560 O O . SER A 1 217 ? 10.359 6.155 -23.000 1.00 91.31 217 SER A O 1
ATOM 1562 N N . GLY A 1 218 ? 11.743 7.852 -22.522 1.00 91.25 218 GLY A N 1
ATOM 1563 C CA . GLY A 1 218 ? 11.029 8.309 -21.320 1.00 91.25 218 GLY A CA 1
ATOM 1564 C C . GLY A 1 218 ? 9.575 8.739 -21.582 1.00 91.25 218 GLY A C 1
ATOM 1565 O O . GLY A 1 218 ? 8.672 8.216 -20.931 1.00 91.25 218 GLY A O 1
ATOM 1566 N N . PRO A 1 219 ? 9.304 9.639 -22.549 1.00 94.62 219 PRO A N 1
ATOM 1567 C CA . PRO A 1 219 ? 7.937 9.976 -22.949 1.00 94.62 219 PRO A CA 1
ATOM 1568 C C . PRO A 1 219 ? 7.090 8.765 -23.362 1.00 94.62 219 PRO A C 1
ATOM 1570 O O . PRO A 1 219 ? 5.952 8.650 -22.913 1.00 94.62 219 PRO A O 1
ATOM 1573 N N . LYS A 1 220 ? 7.639 7.826 -24.147 1.00 95.50 220 LYS A N 1
ATOM 1574 C CA . LYS A 1 220 ? 6.923 6.586 -24.489 1.00 95.50 220 LYS A CA 1
ATOM 1575 C C . LYS A 1 220 ? 6.672 5.708 -23.264 1.00 95.50 220 LYS A C 1
ATOM 1577 O O . LYS A 1 220 ? 5.613 5.102 -23.164 1.00 95.50 220 LYS A O 1
ATOM 1582 N N . LEU A 1 221 ? 7.613 5.640 -22.317 1.00 94.88 221 LEU A N 1
ATOM 1583 C CA . LEU A 1 221 ? 7.407 4.923 -21.058 1.00 94.88 221 LEU A CA 1
ATOM 1584 C C . LEU A 1 221 ? 6.226 5.509 -20.284 1.00 94.88 221 LEU A C 1
ATOM 1586 O O . LEU A 1 221 ? 5.359 4.757 -19.853 1.00 94.88 221 LEU A O 1
ATOM 1590 N N . ALA A 1 222 ? 6.149 6.834 -20.163 1.00 94.88 222 ALA A N 1
ATOM 1591 C CA . ALA A 1 222 ? 5.010 7.494 -19.531 1.00 94.88 222 ALA A CA 1
ATOM 1592 C C . ALA A 1 222 ? 3.688 7.192 -20.262 1.00 94.88 222 ALA A C 1
ATOM 1594 O O . ALA A 1 222 ? 2.669 6.954 -19.613 1.00 94.88 222 ALA A O 1
ATOM 1595 N N . GLU A 1 223 ? 3.706 7.139 -21.598 1.00 97.19 223 GLU A N 1
ATOM 1596 C CA . GLU A 1 223 ? 2.539 6.766 -22.402 1.00 97.19 223 GLU A CA 1
ATOM 1597 C C . GLU A 1 223 ? 2.086 5.326 -22.107 1.00 97.19 223 GLU A C 1
ATOM 1599 O O . GLU A 1 223 ? 0.910 5.095 -21.829 1.00 97.19 223 GLU A O 1
ATOM 1604 N N . GLU A 1 224 ? 3.005 4.359 -22.088 1.00 97.06 224 GLU A N 1
ATOM 1605 C CA . GLU A 1 224 ? 2.681 2.958 -21.790 1.00 97.06 224 GLU A CA 1
ATOM 1606 C C . GLU A 1 224 ? 2.236 2.742 -20.338 1.00 97.06 224 GLU A C 1
ATOM 1608 O O . GLU A 1 224 ? 1.352 1.920 -20.086 1.00 97.06 224 GLU A O 1
ATOM 1613 N N . VAL A 1 225 ? 2.799 3.500 -19.390 1.00 96.38 225 VAL A N 1
ATOM 1614 C CA . VAL A 1 225 ? 2.369 3.510 -17.983 1.00 96.38 225 VAL A CA 1
ATOM 1615 C C . VAL A 1 225 ? 0.954 4.071 -17.848 1.00 96.38 225 VAL A C 1
ATOM 1617 O O . VAL A 1 225 ? 0.159 3.528 -17.087 1.00 96.38 225 VAL A O 1
ATOM 1620 N N . SER A 1 226 ? 0.596 5.105 -18.616 1.00 96.94 226 SER A N 1
ATOM 1621 C CA . SER A 1 226 ? -0.742 5.717 -18.559 1.00 96.94 226 SER A CA 1
ATOM 1622 C C . SER A 1 226 ? -1.868 4.790 -19.038 1.00 96.94 226 SER A C 1
ATOM 1624 O O . SER A 1 226 ? -3.029 4.991 -18.685 1.00 96.94 226 SER A O 1
ATOM 1626 N N . LYS A 1 227 ? -1.523 3.757 -19.820 1.00 97.31 227 LYS A N 1
ATOM 1627 C CA . LYS A 1 227 ? -2.443 2.714 -20.299 1.00 97.31 227 LYS A CA 1
ATOM 1628 C C . LYS A 1 227 ? -2.699 1.623 -19.253 1.00 97.31 227 LYS A C 1
ATOM 1630 O O . LYS A 1 227 ? -3.595 0.803 -19.453 1.00 97.31 227 LYS A O 1
ATOM 1635 N N . ALA A 1 228 ? -1.901 1.555 -18.185 1.00 97.75 228 ALA A N 1
ATOM 1636 C CA . ALA A 1 228 ? -2.011 0.497 -17.193 1.00 97.75 228 ALA A CA 1
ATOM 1637 C C . ALA A 1 228 ? -3.233 0.697 -16.289 1.00 97.75 228 ALA A C 1
ATOM 1639 O O . ALA A 1 228 ? -3.471 1.775 -15.747 1.00 97.75 228 ALA A O 1
ATOM 1640 N N . ASP A 1 229 ? -3.985 -0.380 -16.088 1.00 97.88 229 ASP A N 1
ATOM 1641 C CA . ASP A 1 229 ? -5.060 -0.408 -15.109 1.00 97.88 229 ASP A CA 1
ATOM 1642 C C . ASP A 1 229 ? -4.482 -0.511 -13.677 1.00 97.88 229 ASP A C 1
ATOM 1644 O O . ASP A 1 229 ? -3.658 -1.398 -13.412 1.00 97.88 229 ASP A O 1
ATOM 1648 N N . PRO A 1 230 ? -4.906 0.348 -12.729 1.00 95.00 230 PRO A N 1
ATOM 1649 C CA . PRO A 1 230 ? -4.379 0.327 -11.364 1.00 95.00 230 PRO A CA 1
ATOM 1650 C C . PRO A 1 230 ? -4.609 -0.997 -10.623 1.00 95.00 230 PRO A C 1
ATOM 1652 O O . PRO A 1 230 ? -3.729 -1.446 -9.884 1.00 95.00 230 PRO A O 1
ATOM 1655 N N . TRP A 1 231 ? -5.755 -1.657 -10.828 1.00 96.12 231 TRP A N 1
ATOM 1656 C CA . TRP A 1 231 ? -6.027 -2.958 -10.212 1.00 96.12 231 TRP A CA 1
ATOM 1657 C C . TRP A 1 231 ? -5.106 -4.036 -10.770 1.00 96.12 231 TRP A C 1
ATOM 1659 O O . TRP A 1 231 ? -4.542 -4.829 -10.011 1.00 96.12 231 TRP A O 1
ATOM 1669 N N . ALA A 1 232 ? -4.875 -4.026 -12.080 1.00 97.69 232 ALA A N 1
ATOM 1670 C CA . ALA A 1 232 ? -3.916 -4.923 -12.696 1.00 97.69 232 ALA A CA 1
ATOM 1671 C C . ALA A 1 232 ? -2.506 -4.692 -12.142 1.00 97.69 232 ALA A C 1
ATOM 1673 O O . ALA A 1 232 ? -1.851 -5.663 -11.767 1.00 97.69 232 ALA A O 1
ATOM 1674 N N . MET A 1 233 ? -2.055 -3.441 -11.995 1.00 97.44 233 MET A N 1
ATOM 1675 C CA . MET A 1 233 ? -0.751 -3.135 -11.388 1.00 97.44 233 MET A CA 1
ATOM 1676 C C . MET A 1 233 ? -0.620 -3.712 -9.974 1.00 97.44 233 MET A C 1
ATOM 1678 O O . MET A 1 233 ? 0.368 -4.385 -9.676 1.00 97.44 233 MET A O 1
ATOM 1682 N N . ILE A 1 234 ? -1.629 -3.515 -9.118 1.00 95.38 234 ILE A N 1
ATOM 1683 C CA . ILE A 1 234 ? -1.652 -4.056 -7.749 1.00 95.38 234 ILE A CA 1
ATOM 1684 C C . ILE A 1 234 ? -1.530 -5.586 -7.766 1.00 95.38 234 ILE A C 1
ATOM 1686 O O . ILE A 1 234 ? -0.716 -6.154 -7.033 1.00 95.38 234 ILE A O 1
ATOM 1690 N N . ASN A 1 235 ? -2.276 -6.271 -8.639 1.00 95.50 235 ASN A N 1
ATOM 1691 C CA . ASN A 1 235 ? -2.181 -7.727 -8.768 1.00 95.50 235 ASN A CA 1
ATOM 1692 C C . ASN A 1 235 ? -0.828 -8.193 -9.296 1.00 95.50 235 ASN A C 1
ATOM 1694 O O . ASN A 1 235 ? -0.313 -9.223 -8.852 1.00 95.50 235 ASN A O 1
ATOM 1698 N N . LYS A 1 236 ? -0.243 -7.454 -10.238 1.00 97.44 236 LYS A N 1
ATOM 1699 C CA . LYS A 1 236 ? 1.081 -7.755 -10.773 1.00 97.44 236 LYS A CA 1
ATOM 1700 C C . LYS A 1 236 ? 2.159 -7.607 -9.698 1.00 97.44 236 LYS A C 1
ATOM 1702 O O . LYS A 1 236 ? 2.972 -8.516 -9.562 1.00 97.44 236 LYS A O 1
ATOM 1707 N N . ILE A 1 237 ? 2.106 -6.561 -8.866 1.00 97.25 237 ILE A N 1
ATOM 1708 C CA . ILE A 1 237 ? 3.004 -6.394 -7.709 1.00 97.25 237 ILE A CA 1
ATOM 1709 C C . ILE A 1 237 ? 2.805 -7.529 -6.699 1.00 97.25 237 ILE A C 1
ATOM 1711 O O . ILE A 1 237 ? 3.778 -8.175 -6.321 1.00 97.25 237 ILE A O 1
ATOM 1715 N N . LYS A 1 238 ? 1.557 -7.837 -6.310 1.00 95.00 238 LYS A N 1
ATOM 1716 C CA . LYS A 1 238 ? 1.234 -8.907 -5.341 1.00 95.00 238 LYS A CA 1
ATOM 1717 C C . LYS A 1 238 ? 1.852 -10.259 -5.716 1.00 95.00 238 LYS A C 1
ATOM 1719 O O . LYS A 1 238 ? 2.230 -11.037 -4.838 1.00 95.00 238 LYS A O 1
ATOM 1724 N N . ASN A 1 239 ? 1.899 -10.552 -7.014 1.00 94.81 239 ASN A N 1
ATOM 1725 C CA . ASN A 1 239 ? 2.353 -11.830 -7.558 1.00 94.81 239 ASN A CA 1
ATOM 1726 C C . ASN A 1 239 ? 3.771 -11.772 -8.149 1.00 94.81 239 ASN A C 1
ATOM 1728 O O . ASN A 1 239 ? 4.233 -12.767 -8.714 1.00 94.81 239 ASN A O 1
ATOM 1732 N N . ALA A 1 240 ? 4.460 -10.635 -8.028 1.00 97.19 240 ALA A N 1
ATOM 1733 C CA . ALA A 1 240 ? 5.780 -10.440 -8.600 1.00 97.19 240 ALA A CA 1
ATOM 1734 C C . ALA A 1 240 ? 6.815 -11.375 -7.960 1.00 97.19 240 ALA A C 1
ATOM 1736 O O . ALA A 1 240 ? 6.817 -11.625 -6.753 1.00 97.19 240 ALA A O 1
ATOM 1737 N N . LYS A 1 241 ? 7.732 -11.871 -8.792 1.00 95.19 241 LYS A N 1
ATOM 1738 C CA . LYS A 1 241 ? 8.857 -12.713 -8.383 1.00 95.19 241 LYS A CA 1
ATOM 1739 C C . LYS A 1 241 ? 10.155 -12.068 -8.841 1.00 95.19 241 LYS A C 1
ATOM 1741 O O . LYS A 1 241 ? 10.315 -11.774 -10.022 1.00 95.19 241 LYS A O 1
ATOM 1746 N N . THR A 1 242 ? 11.070 -11.850 -7.909 1.00 94.31 242 THR A N 1
ATOM 1747 C CA . THR A 1 242 ? 12.421 -11.355 -8.195 1.00 94.31 242 THR A CA 1
ATOM 1748 C C . THR A 1 242 ? 13.405 -12.525 -8.309 1.00 94.31 242 THR A C 1
ATOM 1750 O O . THR A 1 242 ? 13.025 -13.682 -8.124 1.00 94.31 242 THR A O 1
ATOM 1753 N N . GLY A 1 243 ? 14.677 -12.240 -8.604 1.00 89.19 243 GLY A N 1
ATOM 1754 C CA . GLY A 1 243 ? 15.699 -13.283 -8.777 1.00 89.19 243 GLY A CA 1
ATOM 1755 C C . GLY A 1 243 ? 15.544 -14.075 -10.081 1.00 89.19 243 GLY A C 1
ATOM 1756 O O . GLY A 1 243 ? 16.234 -15.066 -10.295 1.00 89.19 243 GLY A O 1
ATOM 1757 N N . ILE A 1 244 ? 14.639 -13.629 -10.955 1.00 89.88 244 ILE A N 1
ATOM 1758 C CA . ILE A 1 244 ? 14.426 -14.153 -12.301 1.00 89.88 244 ILE A CA 1
ATOM 1759 C C . ILE A 1 244 ? 15.199 -13.257 -13.270 1.00 89.88 244 ILE A C 1
ATOM 1761 O O . ILE A 1 244 ? 15.113 -12.032 -13.176 1.00 89.88 244 ILE A O 1
ATOM 1765 N N . ASN A 1 245 ? 15.956 -13.862 -14.184 1.00 88.62 245 ASN A N 1
ATOM 1766 C CA . ASN A 1 245 ? 16.657 -13.130 -15.237 1.00 88.62 245 ASN A CA 1
ATOM 1767 C C . ASN A 1 245 ? 15.674 -12.606 -16.289 1.00 88.62 245 ASN A C 1
ATOM 1769 O O . ASN A 1 245 ? 14.643 -13.228 -16.547 1.00 88.62 245 ASN A O 1
ATOM 1773 N N . LEU A 1 246 ? 16.019 -11.487 -16.927 1.00 88.38 246 LEU A N 1
ATOM 1774 C CA . LEU A 1 246 ? 15.264 -10.998 -18.075 1.00 88.38 246 LEU A CA 1
ATOM 1775 C C . LEU A 1 246 ? 15.444 -11.951 -19.258 1.00 88.38 246 LEU A C 1
ATOM 1777 O O . LEU A 1 246 ? 16.562 -12.297 -19.635 1.00 88.38 246 LEU A O 1
ATOM 1781 N N . ALA A 1 247 ? 14.329 -12.368 -19.840 1.00 84.00 247 ALA A N 1
ATOM 1782 C CA . ALA A 1 247 ? 14.305 -13.103 -21.087 1.00 84.00 247 ALA A CA 1
ATOM 1783 C C . ALA A 1 247 ? 14.358 -12.124 -22.264 1.00 84.00 247 ALA A C 1
ATOM 1785 O O . ALA A 1 247 ? 13.748 -11.052 -22.229 1.00 84.00 247 ALA A O 1
ATOM 1786 N N . VAL A 1 248 ? 15.043 -12.527 -23.334 1.00 82.06 248 VAL A N 1
ATOM 1787 C CA . VAL A 1 248 ? 14.923 -11.854 -24.631 1.00 82.06 248 VAL A CA 1
ATOM 1788 C C . VAL A 1 248 ? 13.473 -11.965 -25.113 1.00 82.06 248 VAL A C 1
ATOM 1790 O O . VAL A 1 248 ? 12.856 -13.028 -25.020 1.00 82.06 248 VAL A O 1
ATOM 1793 N N . GLY A 1 249 ? 12.943 -10.866 -25.637 1.00 83.19 249 GLY A N 1
ATOM 1794 C CA . GLY A 1 249 ? 11.562 -10.711 -26.074 1.00 83.19 249 GLY A CA 1
ATOM 1795 C C . GLY A 1 249 ? 10.692 -9.971 -25.059 1.00 83.19 249 GLY A C 1
ATOM 1796 O O . GLY A 1 249 ? 11.165 -9.370 -24.096 1.00 83.19 249 GLY A O 1
ATOM 1797 N N . ASP A 1 250 ? 9.383 -10.028 -25.288 1.00 84.06 250 ASP A N 1
ATOM 1798 C CA . ASP A 1 250 ? 8.416 -9.123 -24.663 1.00 84.06 250 ASP A CA 1
ATOM 1799 C C . ASP A 1 250 ? 7.518 -9.835 -23.637 1.00 84.06 250 ASP A C 1
ATOM 1801 O O . ASP A 1 250 ? 6.331 -9.551 -23.520 1.00 84.06 250 ASP A O 1
ATOM 1805 N N . ASN A 1 251 ? 8.052 -10.833 -22.928 1.00 89.75 251 ASN A N 1
ATOM 1806 C CA . ASN A 1 251 ? 7.290 -11.653 -21.973 1.00 89.75 251 ASN A CA 1
ATOM 1807 C C . ASN A 1 251 ? 7.803 -11.514 -20.530 1.00 89.75 251 ASN A C 1
ATOM 1809 O O . ASN A 1 251 ? 7.552 -12.382 -19.694 1.00 89.75 251 ASN A O 1
ATOM 1813 N N . ASN A 1 252 ? 8.541 -10.441 -20.232 1.00 93.38 252 ASN A N 1
ATOM 1814 C CA . ASN A 1 252 ? 9.074 -10.210 -18.895 1.00 93.38 252 ASN A CA 1
ATOM 1815 C C . ASN A 1 252 ? 7.999 -9.670 -17.950 1.00 93.38 252 ASN A C 1
ATOM 1817 O O . ASN A 1 252 ? 7.162 -8.847 -18.328 1.00 93.38 252 ASN A O 1
ATOM 1821 N N . GLU A 1 253 ? 8.052 -10.140 -16.709 1.00 95.00 253 GLU A N 1
ATOM 1822 C CA . GLU A 1 253 ? 7.129 -9.774 -15.638 1.00 95.00 253 GLU A CA 1
ATOM 1823 C C . GLU A 1 253 ? 7.820 -8.852 -14.622 1.00 95.00 253 GLU A C 1
ATOM 1825 O O . GLU A 1 253 ? 9.049 -8.732 -14.580 1.00 95.00 253 GLU A O 1
ATOM 1830 N N . VAL A 1 254 ? 7.008 -8.209 -13.784 1.00 95.69 254 VAL A N 1
ATOM 1831 C CA . VAL A 1 254 ? 7.380 -7.108 -12.877 1.00 95.69 254 VAL A CA 1
ATOM 1832 C C . VAL A 1 254 ? 8.725 -7.269 -12.167 1.00 95.69 254 VAL A C 1
ATOM 1834 O O . VAL A 1 254 ? 9.563 -6.373 -12.212 1.00 95.69 254 VAL A O 1
ATOM 1837 N N . GLY A 1 255 ? 8.934 -8.390 -11.471 1.00 94.50 255 GLY A N 1
ATOM 1838 C CA . GLY A 1 255 ? 10.100 -8.545 -10.601 1.00 94.50 255 GLY A CA 1
ATOM 1839 C C . GLY A 1 255 ? 11.416 -8.650 -11.372 1.00 94.50 255 GLY A C 1
ATOM 1840 O O . GLY A 1 255 ? 12.412 -8.076 -10.934 1.00 94.50 255 GLY A O 1
ATOM 1841 N N . ALA A 1 256 ? 11.418 -9.305 -12.538 1.00 93.69 256 ALA A N 1
ATOM 1842 C CA . ALA A 1 256 ? 12.578 -9.326 -13.429 1.00 93.69 256 ALA A CA 1
ATOM 1843 C C . ALA A 1 256 ? 12.853 -7.922 -13.995 1.00 93.69 256 ALA A C 1
ATOM 1845 O O . ALA A 1 256 ? 13.983 -7.447 -13.925 1.00 93.69 256 ALA A O 1
ATOM 1846 N N . LEU A 1 257 ? 11.806 -7.227 -14.463 1.00 94.31 257 LEU A N 1
ATOM 1847 C CA . LEU A 1 257 ? 11.899 -5.860 -14.998 1.00 94.31 257 LEU A CA 1
ATOM 1848 C C . LEU A 1 257 ? 12.420 -4.839 -13.972 1.00 94.31 257 LEU A C 1
ATOM 1850 O O . LEU A 1 257 ? 13.144 -3.919 -14.340 1.00 94.31 257 LEU A O 1
ATOM 1854 N N . ALA A 1 258 ? 12.077 -4.991 -12.690 1.00 94.75 258 ALA A N 1
ATOM 1855 C CA . ALA A 1 258 ? 12.536 -4.085 -11.638 1.00 94.75 258 ALA A CA 1
ATOM 1856 C C . ALA A 1 258 ? 13.986 -4.367 -11.195 1.00 94.75 258 ALA A C 1
ATOM 1858 O O . ALA A 1 258 ? 14.768 -3.438 -10.979 1.00 94.75 258 ALA A O 1
ATOM 1859 N N . THR A 1 259 ? 14.351 -5.647 -11.047 1.00 94.56 259 THR A N 1
ATOM 1860 C CA . THR A 1 259 ? 15.576 -6.078 -10.334 1.00 94.56 259 THR A CA 1
ATOM 1861 C C . THR A 1 259 ? 16.728 -6.526 -11.228 1.00 94.56 259 THR A C 1
ATOM 1863 O O . THR A 1 259 ? 17.772 -6.933 -10.715 1.00 94.56 259 THR A O 1
ATOM 1866 N N . LYS A 1 260 ? 16.579 -6.463 -12.554 1.00 92.12 260 LYS A N 1
ATOM 1867 C CA . LYS A 1 260 ? 17.635 -6.827 -13.506 1.00 92.12 260 LYS A CA 1
ATOM 1868 C C . LYS A 1 260 ? 17.806 -5.754 -14.575 1.00 92.12 260 LYS A C 1
ATOM 1870 O O . LYS A 1 260 ? 16.892 -4.986 -14.862 1.00 92.12 260 LYS A O 1
ATOM 1875 N N . ILE A 1 261 ? 19.002 -5.728 -15.149 1.00 88.12 261 ILE A N 1
ATOM 1876 C CA . ILE A 1 261 ? 19.312 -5.016 -16.387 1.00 88.12 261 ILE A CA 1
ATOM 1877 C C . ILE A 1 261 ? 19.426 -6.070 -17.482 1.00 88.12 261 ILE A C 1
ATOM 1879 O O . ILE A 1 261 ? 19.917 -7.172 -17.239 1.00 88.12 261 ILE A O 1
ATOM 1883 N N . ALA A 1 262 ? 18.893 -5.764 -18.655 1.00 82.81 262 ALA A N 1
ATOM 1884 C CA . ALA A 1 262 ? 18.919 -6.649 -19.799 1.00 82.81 262 ALA A CA 1
ATOM 1885 C C . ALA A 1 262 ? 20.350 -6.847 -20.295 1.00 82.81 262 ALA A C 1
ATOM 1887 O O . ALA A 1 262 ? 21.116 -5.895 -20.322 1.00 82.81 262 ALA A O 1
ATOM 1888 N N . ASP A 1 263 ? 20.685 -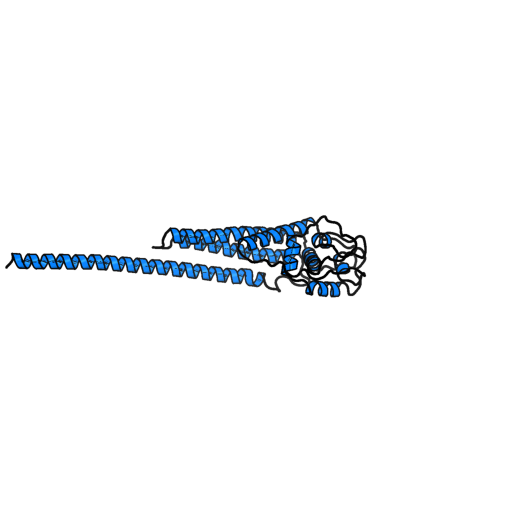8.040 -20.779 1.00 73.25 263 ASP A N 1
ATOM 1889 C CA . ASP A 1 263 ? 21.942 -8.256 -21.508 1.00 73.25 263 ASP A CA 1
ATOM 1890 C C . ASP A 1 263 ? 21.822 -7.843 -22.991 1.00 73.25 263 ASP A C 1
ATOM 1892 O O . ASP A 1 263 ? 22.825 -7.595 -23.659 1.00 73.25 263 ASP A O 1
ATOM 1896 N N . ALA A 1 264 ? 20.590 -7.727 -23.506 1.00 67.25 264 ALA A N 1
ATOM 1897 C CA . ALA A 1 264 ? 20.263 -7.405 -24.896 1.00 67.25 264 ALA A CA 1
ATOM 1898 C C . ALA A 1 264 ? 19.226 -6.269 -25.000 1.00 67.25 264 ALA A C 1
ATOM 1900 O O . ALA A 1 264 ? 18.439 -6.045 -24.088 1.00 67.25 264 ALA A O 1
ATOM 1901 N N . ASN A 1 265 ? 19.166 -5.583 -26.147 1.00 64.06 265 ASN A N 1
ATOM 1902 C CA . ASN A 1 265 ? 18.298 -4.408 -26.366 1.00 64.06 265 ASN A CA 1
ATOM 1903 C C . ASN A 1 265 ? 16.798 -4.717 -26.542 1.00 64.06 265 ASN A C 1
ATOM 1905 O O . ASN A 1 265 ? 16.020 -3.804 -26.808 1.00 64.06 265 ASN A O 1
ATOM 1909 N N . SER A 1 266 ? 16.390 -5.980 -26.408 1.00 70.88 266 SER A N 1
ATOM 1910 C CA . SER A 1 266 ? 15.038 -6.442 -26.734 1.00 70.88 266 SER A CA 1
ATOM 1911 C C . SER A 1 266 ? 14.390 -7.159 -25.560 1.00 70.88 266 SER A C 1
ATOM 1913 O O . SER A 1 266 ? 14.058 -8.335 -25.656 1.00 70.88 266 SER A O 1
ATOM 1915 N N . THR A 1 267 ? 14.251 -6.472 -24.428 1.00 85.19 267 THR A N 1
ATOM 1916 C CA . THR A 1 267 ? 13.525 -6.978 -23.254 1.00 85.19 267 THR A CA 1
ATOM 1917 C C . THR A 1 267 ? 12.286 -6.128 -23.005 1.00 85.19 267 THR A C 1
ATOM 1919 O O . THR A 1 267 ? 12.329 -5.137 -22.272 1.00 85.19 267 THR A O 1
ATOM 1922 N N . GLY A 1 268 ? 11.187 -6.488 -23.662 1.00 90.56 268 GLY A N 1
ATOM 1923 C CA . GLY A 1 268 ? 9.888 -5.860 -23.457 1.00 90.56 268 GLY A CA 1
ATOM 1924 C C . GLY A 1 268 ? 9.161 -6.419 -22.238 1.00 90.56 268 GLY A C 1
ATOM 1925 O O . GLY A 1 268 ? 9.635 -7.343 -21.568 1.00 90.56 268 GLY A O 1
ATOM 1926 N N . ALA A 1 269 ? 7.982 -5.872 -21.967 1.00 95.00 269 ALA A N 1
ATOM 1927 C CA . ALA A 1 269 ? 7.120 -6.303 -20.876 1.00 95.00 269 ALA A CA 1
ATOM 1928 C C . ALA A 1 269 ? 5.926 -7.096 -21.403 1.00 95.00 269 ALA A C 1
ATOM 1930 O O . ALA A 1 269 ? 5.328 -6.749 -22.423 1.00 95.00 269 ALA A O 1
ATOM 1931 N N . LYS A 1 270 ? 5.534 -8.125 -20.648 1.00 96.31 270 LYS A N 1
ATOM 1932 C CA . LYS A 1 270 ? 4.398 -8.987 -20.985 1.00 96.31 270 LYS A CA 1
ATOM 1933 C C . LYS A 1 270 ? 3.093 -8.216 -21.121 1.00 96.31 270 LYS A C 1
ATOM 1935 O O . LYS A 1 270 ? 2.277 -8.559 -21.970 1.00 96.31 270 LYS A O 1
ATOM 1940 N N . THR A 1 271 ? 2.898 -7.200 -20.283 1.00 97.81 271 THR A N 1
ATOM 1941 C CA . THR A 1 271 ? 1.725 -6.328 -20.325 1.00 97.81 271 THR A CA 1
ATOM 1942 C C . THR A 1 271 ? 2.064 -4.891 -19.909 1.00 97.81 271 THR A C 1
ATOM 1944 O O . THR A 1 271 ? 3.066 -4.671 -19.221 1.00 97.81 271 THR A O 1
ATOM 1947 N N . ASN A 1 272 ? 1.207 -3.921 -20.247 1.00 97.94 272 ASN A N 1
ATOM 1948 C CA . ASN A 1 272 ? 1.266 -2.553 -19.712 1.00 97.94 272 ASN A CA 1
ATOM 1949 C C . ASN A 1 272 ? 1.344 -2.542 -18.178 1.00 97.94 272 ASN A C 1
ATOM 1951 O O . ASN A 1 272 ? 2.166 -1.829 -17.605 1.00 97.94 272 ASN A O 1
ATOM 1955 N N . ALA A 1 273 ? 0.534 -3.372 -17.511 1.00 98.31 273 ALA A N 1
ATOM 1956 C CA . ALA A 1 273 ? 0.543 -3.485 -16.056 1.00 98.31 273 ALA A CA 1
ATOM 1957 C C . ALA A 1 273 ? 1.869 -4.040 -15.512 1.00 98.31 273 ALA A C 1
ATOM 1959 O O . ALA A 1 273 ? 2.319 -3.586 -14.462 1.00 98.31 273 ALA A O 1
ATOM 1960 N N . ASP A 1 274 ? 2.516 -4.982 -16.215 1.00 98.00 274 ASP A N 1
ATOM 1961 C CA . ASP A 1 274 ? 3.842 -5.483 -15.824 1.00 98.00 274 ASP A CA 1
ATOM 1962 C C . ASP A 1 274 ? 4.902 -4.375 -15.897 1.00 98.00 274 ASP A C 1
ATOM 1964 O O . ASP A 1 274 ? 5.697 -4.217 -14.970 1.00 98.00 274 ASP A O 1
ATOM 1968 N N . LEU A 1 275 ? 4.886 -3.580 -16.974 1.00 97.00 275 LEU A N 1
ATOM 1969 C CA . LEU A 1 275 ? 5.814 -2.463 -17.142 1.00 97.00 275 LEU A CA 1
ATOM 1970 C C . LEU A 1 275 ? 5.592 -1.386 -16.077 1.00 97.00 275 LEU A C 1
ATOM 1972 O O . LEU A 1 275 ? 6.536 -0.981 -15.404 1.00 97.00 275 LEU A O 1
ATOM 1976 N N . ALA A 1 276 ? 4.347 -0.949 -15.889 1.00 97.69 276 ALA A N 1
ATOM 1977 C CA . ALA A 1 276 ? 4.012 0.104 -14.937 1.00 97.69 276 ALA A CA 1
ATOM 1978 C C . ALA A 1 276 ? 4.295 -0.300 -13.486 1.00 97.69 276 ALA A C 1
ATOM 1980 O O . ALA A 1 276 ? 4.832 0.493 -12.714 1.00 97.69 276 ALA A O 1
ATOM 1981 N N . ALA A 1 277 ? 3.998 -1.547 -13.113 1.00 98.12 277 ALA A N 1
ATOM 1982 C CA . ALA A 1 277 ? 4.350 -2.068 -11.798 1.00 98.12 277 ALA A CA 1
ATOM 1983 C C . ALA A 1 277 ? 5.872 -2.130 -11.594 1.00 98.12 277 ALA A C 1
ATOM 1985 O O . ALA A 1 277 ? 6.353 -1.820 -10.507 1.00 98.12 277 ALA A O 1
ATOM 1986 N N . ALA A 1 278 ? 6.645 -2.484 -12.625 1.00 96.75 278 ALA A N 1
ATOM 1987 C CA . ALA A 1 278 ? 8.103 -2.486 -12.532 1.00 96.75 278 ALA A CA 1
ATOM 1988 C C . ALA A 1 278 ? 8.680 -1.071 -12.385 1.00 96.75 278 ALA A C 1
ATOM 1990 O O . ALA A 1 278 ? 9.583 -0.869 -11.574 1.00 96.75 278 ALA A O 1
ATOM 1991 N N . VAL A 1 279 ? 8.122 -0.086 -13.103 1.00 95.44 279 VAL A N 1
ATOM 1992 C CA . VAL A 1 279 ? 8.441 1.339 -12.908 1.00 95.44 279 VAL A CA 1
ATOM 1993 C C . VAL A 1 279 ? 8.175 1.742 -11.458 1.00 95.44 279 VAL A C 1
ATOM 1995 O O . VAL A 1 279 ? 9.054 2.313 -10.822 1.00 95.44 279 VAL A O 1
ATOM 1998 N N . ALA A 1 280 ? 7.008 1.392 -10.913 1.00 95.25 280 ALA A N 1
ATOM 1999 C CA . ALA A 1 280 ? 6.638 1.726 -9.539 1.00 95.25 280 ALA A CA 1
ATOM 2000 C C . ALA A 1 280 ? 7.544 1.067 -8.483 1.00 95.25 280 ALA A C 1
ATOM 2002 O O . ALA A 1 280 ? 7.846 1.698 -7.481 1.00 95.25 280 ALA A O 1
ATOM 2003 N N . LEU A 1 281 ? 7.998 -0.175 -8.694 1.00 95.50 281 LEU A N 1
ATOM 2004 C CA . LEU A 1 281 ? 8.931 -0.843 -7.772 1.00 95.50 281 LEU A CA 1
ATOM 2005 C C . LEU A 1 281 ? 10.368 -0.317 -7.872 1.00 95.50 281 LEU A C 1
ATOM 2007 O O . LEU A 1 281 ? 11.154 -0.508 -6.944 1.00 95.50 281 LEU A O 1
ATOM 2011 N N . LYS A 1 282 ? 10.736 0.284 -9.008 1.00 91.31 282 LYS A N 1
ATOM 2012 C CA . LYS A 1 282 ? 12.057 0.884 -9.217 1.00 91.31 282 LYS A CA 1
ATOM 2013 C C . LYS A 1 282 ? 12.108 2.347 -8.773 1.00 91.31 282 LYS A C 1
ATOM 2015 O O . LYS A 1 282 ? 13.203 2.826 -8.468 1.00 91.31 282 LYS A O 1
ATOM 2020 N N . ALA A 1 283 ? 10.965 3.030 -8.751 1.00 87.69 283 ALA A N 1
ATOM 2021 C CA . ALA A 1 283 ? 10.767 4.355 -8.167 1.00 87.69 283 ALA A CA 1
ATOM 2022 C C . ALA A 1 283 ? 10.992 4.340 -6.650 1.00 87.69 283 ALA A C 1
ATOM 2024 O O . ALA A 1 283 ? 11.551 5.346 -6.171 1.00 87.69 283 ALA A O 1
#

pLDDT: mean 87.18, std 11.46, range [47.97, 98.38]

Radius of gyration: 31.64 Å; chains: 1; bounding box: 97×30×94 Å